Protein AF-A0A8S3HQF9-F1 (afdb_monomer_lite)

Sequence (237 aa):
RMDVDEMIQAALPQDDQTNNNNNRTIATKQKLDSTPDGTEPETKKLKSDPILATNTSNGNDNHDNETKLVQHTTERLNITQESSYDAEAKAAKQRELIPYETRIKQFREMLAEKQVSAFTTWEQEKSKIDHDLRFSLLSAKERKQEFDRYTHERADEERREKEAKIKLKKLEYRDLLIESNVSIKTTFTEFSARHSKDERFRVIEKIRDREAWFHDYMQELKTKEKQGSNRHSDKEK

InterPro domains:
  IPR002713 FF domain [PF01846] (105-150)
  IPR002713 FF domain [PF01846] (172-217)
  IPR002713 FF domain [PS51676] (100-153)
  IPR002713 FF domain [PS51676] (160-220)
  IPR002713 FF domain [SM00441] (100-153)
  IPR002713 FF domain [SM00441] (166-220)
  IPR036517 FF domain superfamily [G3DSA:1.10.10.440] (95-163)
  IPR036517 FF domain superfamily [G3DSA:1.10.10.440] (164-222)
  IPR036517 FF domain superfamily [SSF81698] (95-159)
  IPR036517 FF domain superfamily [SSF81698] (161-226)
  IPR045148 Transcription elongation regulator 1-like [PTHR15377] (2-234)

Structure (mmCIF, N/CA/C/O backbone):
data_AF-A0A8S3HQF9-F1
#
_entry.id   AF-A0A8S3HQF9-F1
#
loop_
_atom_site.group_PDB
_atom_site.id
_atom_site.type_symbol
_atom_site.label_atom_id
_atom_site.label_alt_id
_atom_site.label_comp_id
_atom_site.label_asym_id
_atom_site.label_entity_id
_atom_site.label_seq_id
_atom_site.pdbx_PDB_ins_code
_atom_site.Cartn_x
_atom_site.Cartn_y
_atom_site.Cartn_z
_atom_site.occupancy
_atom_site.B_iso_or_equiv
_atom_site.auth_seq_id
_atom_site.auth_comp_id
_atom_site.auth_asym_id
_atom_site.auth_atom_id
_atom_site.pdbx_PDB_model_num
ATOM 1 N N . ARG A 1 1 ? 34.070 52.799 4.292 1.00 52.53 1 ARG A N 1
ATOM 2 C CA . ARG A 1 1 ? 34.188 51.334 4.452 1.00 52.53 1 ARG A CA 1
ATOM 3 C C . ARG A 1 1 ? 35.128 51.116 5.621 1.00 52.53 1 ARG A C 1
ATOM 5 O O . ARG A 1 1 ? 36.317 51.286 5.417 1.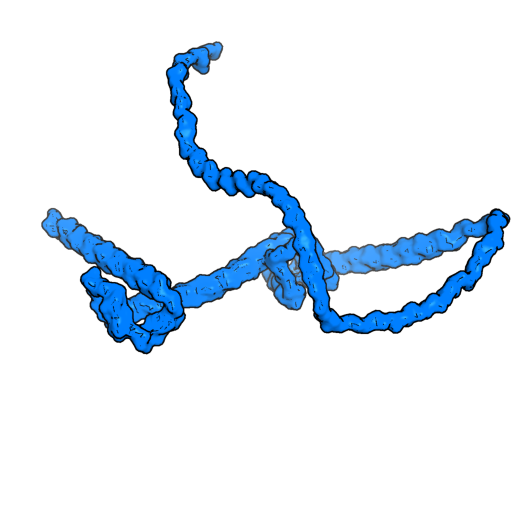00 52.53 1 ARG A O 1
ATOM 12 N N . MET A 1 2 ? 34.574 50.894 6.809 1.00 39.94 2 MET A N 1
ATOM 13 C CA . MET A 1 2 ? 35.204 50.302 7.993 1.00 39.94 2 MET A CA 1
ATOM 14 C C . MET A 1 2 ? 34.127 50.166 9.079 1.00 39.94 2 MET A C 1
ATOM 16 O O . MET A 1 2 ? 33.185 50.957 9.078 1.00 39.94 2 MET A O 1
ATOM 20 N N . ASP A 1 3 ? 34.318 49.145 9.913 1.00 43.72 3 ASP A N 1
ATOM 21 C CA . ASP A 1 3 ? 33.565 48.698 11.096 1.00 43.72 3 ASP A CA 1
ATOM 22 C C . ASP A 1 3 ? 32.393 47.744 10.849 1.00 43.72 3 ASP A C 1
ATOM 24 O O . ASP A 1 3 ? 31.380 48.140 10.282 1.00 43.72 3 ASP A O 1
ATOM 28 N N . VAL A 1 4 ? 32.569 46.474 11.254 1.00 41.50 4 VAL A N 1
ATOM 29 C CA . VAL A 1 4 ? 31.942 45.868 12.452 1.00 41.50 4 VAL A CA 1
ATOM 30 C C . VAL A 1 4 ? 32.755 44.611 12.820 1.00 41.50 4 VAL A C 1
ATOM 32 O O . VAL A 1 4 ? 32.480 43.533 12.310 1.00 41.50 4 VAL A O 1
ATOM 35 N N . ASP A 1 5 ? 33.779 44.741 13.662 1.00 46.34 5 ASP A N 1
ATOM 36 C CA . ASP A 1 5 ? 34.419 43.586 14.313 1.00 46.34 5 ASP A CA 1
ATOM 37 C C . ASP A 1 5 ? 34.960 44.034 15.678 1.00 46.34 5 ASP A C 1
ATOM 39 O O . ASP A 1 5 ? 36.136 44.349 15.847 1.00 46.34 5 ASP A O 1
ATOM 43 N N . GLU A 1 6 ? 34.060 44.123 16.660 1.00 46.75 6 GLU A N 1
ATOM 44 C CA . GLU A 1 6 ? 34.420 44.256 18.069 1.00 46.75 6 GLU A CA 1
ATOM 45 C C . GLU A 1 6 ? 33.423 43.487 18.950 1.00 46.75 6 GLU A C 1
ATOM 47 O O . GLU A 1 6 ? 32.230 43.779 19.002 1.00 46.75 6 GLU A O 1
ATOM 52 N N . MET A 1 7 ? 33.976 42.452 19.586 1.00 44.97 7 MET A N 1
ATOM 53 C CA . MET A 1 7 ? 33.724 41.972 20.947 1.00 44.97 7 MET A CA 1
ATOM 54 C C . MET A 1 7 ? 32.305 42.099 21.515 1.00 44.97 7 MET A C 1
ATOM 56 O O . MET A 1 7 ? 31.903 43.171 21.939 1.00 44.97 7 MET A O 1
ATOM 60 N N . ILE A 1 8 ? 31.668 40.948 21.762 1.00 46.41 8 ILE A N 1
ATOM 61 C CA . ILE A 1 8 ? 31.104 40.606 23.080 1.00 46.41 8 ILE A CA 1
ATOM 62 C C . ILE A 1 8 ? 31.166 39.079 23.265 1.00 46.41 8 ILE A C 1
ATOM 64 O O . ILE A 1 8 ? 30.692 38.293 22.447 1.00 46.41 8 ILE A O 1
ATOM 68 N N . GLN A 1 9 ? 31.801 38.688 24.368 1.00 40.44 9 GLN A N 1
ATOM 69 C CA . GLN A 1 9 ? 31.854 37.355 24.964 1.00 40.44 9 GLN A CA 1
ATOM 70 C C . GLN A 1 9 ? 30.501 36.986 25.597 1.00 40.44 9 GLN A C 1
ATOM 72 O O . GLN A 1 9 ? 29.935 37.829 26.283 1.00 40.44 9 GLN A O 1
ATOM 77 N N . ALA A 1 10 ? 30.056 35.725 25.483 1.00 40.88 10 ALA A N 1
ATOM 78 C CA . ALA A 1 10 ? 29.471 34.952 26.597 1.00 40.88 10 ALA A CA 1
ATOM 79 C C . ALA A 1 10 ? 29.036 33.525 26.187 1.00 40.88 10 ALA A C 1
ATOM 81 O O . ALA A 1 10 ? 28.139 33.340 25.374 1.00 40.88 10 ALA A O 1
ATOM 82 N N . ALA A 1 11 ? 29.660 32.549 26.856 1.00 44.66 11 ALA A N 1
ATOM 83 C CA . ALA A 1 11 ? 29.084 31.316 27.407 1.00 44.66 11 ALA A CA 1
ATOM 84 C C . ALA A 1 11 ? 28.324 30.323 26.495 1.00 44.66 11 ALA A C 1
ATOM 86 O O . ALA A 1 11 ? 27.113 30.394 26.303 1.00 44.66 11 ALA A O 1
ATOM 87 N N . LEU A 1 12 ? 29.054 29.277 26.092 1.00 44.75 12 LEU A N 1
ATOM 88 C CA . LEU A 1 12 ? 28.533 27.936 25.801 1.00 44.75 12 LEU A CA 1
ATOM 89 C C . LEU A 1 12 ? 28.034 27.249 27.087 1.00 44.75 12 LEU A C 1
ATOM 91 O O . LEU A 1 12 ? 28.723 27.328 28.106 1.00 44.75 12 LEU A O 1
ATOM 95 N N . PRO A 1 13 ? 26.957 26.452 27.013 1.00 52.47 13 PRO A N 1
ATOM 96 C CA . PRO A 1 13 ? 26.799 25.271 27.853 1.00 52.47 13 PRO A CA 1
ATOM 97 C C . PRO A 1 13 ? 26.975 23.990 27.021 1.00 52.47 13 PRO A C 1
ATOM 99 O O . PRO A 1 13 ? 26.341 23.809 25.981 1.00 52.47 13 PRO A O 1
ATOM 102 N N . GLN A 1 14 ? 27.853 23.115 27.510 1.00 38.00 14 GLN A N 1
ATOM 103 C CA . GLN A 1 14 ? 28.017 21.721 27.097 1.00 38.00 14 GLN A CA 1
ATOM 104 C C . GLN A 1 14 ? 27.270 20.789 28.068 1.00 38.00 14 GLN A C 1
ATOM 106 O O . GLN A 1 14 ? 27.087 21.133 29.233 1.00 38.00 14 GLN A O 1
ATOM 111 N N . ASP A 1 15 ? 26.949 19.610 27.531 1.00 38.56 15 ASP A N 1
ATOM 112 C CA . ASP A 1 15 ? 26.708 18.308 28.171 1.00 38.56 15 ASP A CA 1
ATOM 113 C C . ASP A 1 15 ? 25.396 18.033 28.928 1.00 38.56 15 ASP A C 1
ATOM 115 O O . ASP A 1 15 ? 25.107 18.588 29.979 1.00 38.56 15 ASP A O 1
ATOM 119 N N . ASP A 1 16 ? 24.627 17.075 28.387 1.00 36.56 16 ASP A N 1
ATOM 120 C CA . ASP A 1 16 ? 24.473 15.759 29.030 1.00 36.56 16 ASP A CA 1
ATOM 121 C C . ASP A 1 16 ? 23.847 14.735 28.055 1.00 36.56 16 ASP A C 1
ATOM 123 O O . ASP A 1 16 ? 22.635 14.689 27.831 1.00 36.56 16 ASP A O 1
ATOM 127 N N . GLN A 1 17 ? 24.687 13.875 27.465 1.00 37.28 17 GLN A N 1
ATOM 128 C CA . GLN A 1 17 ? 24.268 12.600 26.872 1.00 37.28 17 GLN A CA 1
ATOM 129 C C . GLN A 1 17 ? 24.800 11.458 27.739 1.00 37.28 17 GLN A C 1
ATOM 131 O O . GLN A 1 17 ? 25.993 11.160 27.752 1.00 37.28 17 GLN A O 1
ATOM 136 N N . THR A 1 18 ? 23.895 10.773 28.433 1.00 36.62 18 THR A N 1
ATOM 137 C CA . THR A 1 18 ? 24.183 9.513 29.120 1.00 36.62 18 THR A CA 1
ATOM 138 C C . THR A 1 18 ? 24.198 8.368 28.104 1.00 36.62 18 THR A C 1
ATOM 140 O O . THR A 1 18 ? 23.167 7.832 27.704 1.00 36.62 18 THR A O 1
ATOM 143 N N . ASN A 1 19 ? 25.401 7.993 27.667 1.00 33.94 19 ASN A N 1
ATOM 144 C CA . ASN A 1 19 ? 25.671 6.783 26.894 1.00 33.94 19 ASN A CA 1
ATOM 145 C C . ASN A 1 19 ? 26.060 5.651 27.860 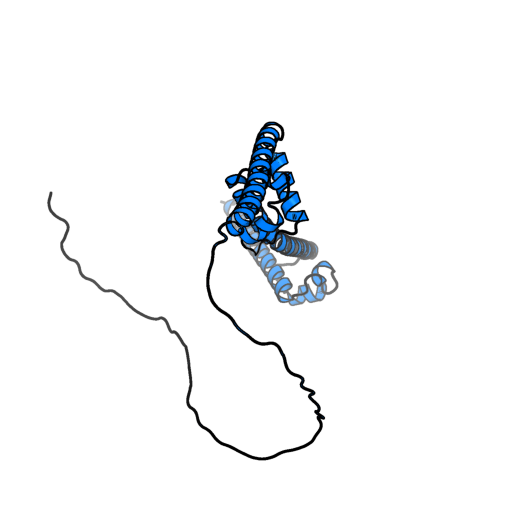1.00 33.94 19 ASN A C 1
ATOM 147 O O . ASN A 1 19 ? 27.101 5.715 28.512 1.00 33.94 19 ASN A O 1
ATOM 151 N N . ASN A 1 20 ? 25.212 4.628 27.973 1.00 32.03 20 ASN A N 1
ATOM 152 C CA . ASN A 1 20 ? 25.433 3.462 28.824 1.00 32.03 20 ASN A CA 1
ATOM 153 C C . ASN A 1 20 ? 25.822 2.259 27.952 1.00 32.03 20 ASN A C 1
ATOM 155 O O . ASN A 1 20 ? 24.956 1.580 27.407 1.00 32.03 20 ASN A O 1
ATOM 159 N N . ASN A 1 21 ? 27.127 2.002 27.838 1.00 33.91 21 ASN A N 1
ATOM 160 C CA . ASN A 1 21 ? 27.689 0.792 27.240 1.00 33.91 21 ASN A CA 1
ATOM 161 C C . ASN A 1 21 ? 28.593 0.104 28.268 1.00 33.91 21 ASN A C 1
ATOM 163 O O . ASN A 1 21 ? 29.713 0.544 28.521 1.00 33.91 21 ASN A O 1
ATOM 167 N N . ASN A 1 22 ? 28.114 -1.006 28.830 1.00 37.94 22 ASN A N 1
ATOM 168 C CA . ASN A 1 22 ? 28.909 -1.889 29.676 1.00 37.94 22 ASN A CA 1
ATOM 169 C C . ASN A 1 22 ? 29.469 -3.045 28.846 1.00 37.94 22 ASN A C 1
ATOM 171 O O . ASN A 1 22 ? 28.736 -3.946 28.443 1.00 37.94 22 ASN A O 1
ATOM 175 N N . ASN A 1 23 ? 30.789 -3.040 28.667 1.00 33.31 23 ASN A N 1
ATOM 176 C CA . ASN A 1 23 ? 31.578 -4.210 28.298 1.00 33.31 23 ASN A CA 1
ATOM 177 C C . ASN A 1 23 ? 32.259 -4.749 29.562 1.00 33.31 23 ASN A C 1
ATOM 179 O O . ASN A 1 23 ? 32.902 -3.994 30.292 1.00 33.31 23 ASN A O 1
ATOM 183 N N . ARG A 1 24 ? 32.165 -6.060 29.804 1.00 35.09 24 ARG A N 1
ATOM 184 C CA . ARG A 1 24 ? 32.928 -6.754 30.849 1.00 35.09 24 ARG A CA 1
ATOM 185 C C . ARG A 1 24 ? 33.661 -7.939 30.226 1.00 35.09 24 ARG A C 1
ATOM 187 O O . ARG A 1 24 ? 33.031 -8.852 29.704 1.00 35.09 24 ARG A O 1
ATOM 194 N N . THR A 1 25 ? 34.985 -7.918 30.337 1.00 35.28 25 THR A N 1
ATOM 195 C CA . THR A 1 25 ? 35.907 -9.016 30.001 1.00 35.28 25 THR A CA 1
ATOM 196 C C . THR A 1 25 ? 36.724 -9.380 31.247 1.00 35.28 25 THR A C 1
ATOM 198 O O . THR A 1 25 ? 36.835 -8.549 32.147 1.00 35.28 25 THR A O 1
ATOM 201 N N . ILE A 1 26 ? 37.307 -10.593 31.231 1.00 35.53 26 ILE A N 1
ATOM 202 C CA . ILE A 1 26 ? 38.429 -11.201 32.006 1.00 35.53 26 ILE A CA 1
ATOM 203 C C . ILE A 1 26 ? 37.916 -12.533 32.613 1.00 35.53 26 ILE A C 1
ATOM 205 O O . ILE A 1 26 ? 37.115 -12.507 33.537 1.00 35.53 26 ILE A O 1
ATOM 209 N N . ALA A 1 27 ? 38.083 -13.707 31.984 1.00 35.12 27 ALA A N 1
ATOM 210 C CA . ALA A 1 27 ? 39.267 -14.557 31.718 1.00 35.12 27 ALA A CA 1
ATOM 211 C C . ALA A 1 27 ? 39.533 -15.640 32.796 1.00 35.12 27 ALA A C 1
ATOM 213 O O . ALA A 1 27 ? 39.707 -15.307 33.963 1.00 35.12 27 ALA A O 1
ATOM 214 N N . THR A 1 28 ? 39.703 -16.903 32.349 1.00 30.95 28 THR A N 1
ATOM 215 C CA . THR A 1 28 ? 40.813 -17.857 32.671 1.00 30.95 28 THR A CA 1
ATOM 216 C C . THR A 1 28 ? 40.395 -19.329 32.929 1.00 30.95 28 THR A C 1
ATOM 218 O O . THR A 1 28 ? 39.886 -19.660 33.986 1.00 30.95 28 THR A O 1
ATOM 221 N N . LYS A 1 29 ? 40.699 -20.179 31.925 1.00 36.47 29 LYS A N 1
ATOM 222 C CA . LYS A 1 29 ? 41.353 -21.522 31.874 1.00 36.47 29 LYS A CA 1
ATOM 223 C C . LYS A 1 29 ? 41.010 -22.725 32.806 1.00 36.47 29 LYS A C 1
ATOM 225 O O . LYS A 1 29 ? 40.944 -22.594 34.016 1.00 36.47 29 LYS A O 1
ATOM 230 N N . GLN A 1 30 ? 41.157 -23.905 32.153 1.00 33.88 30 GLN A N 1
ATOM 231 C CA . GLN A 1 30 ? 41.523 -25.286 32.597 1.00 33.88 30 GLN A CA 1
ATOM 232 C C . GLN A 1 30 ? 40.396 -26.222 33.094 1.00 33.88 30 GLN A C 1
ATOM 234 O O . GLN A 1 30 ? 39.494 -25.752 33.763 1.00 33.88 30 GLN A O 1
ATOM 239 N N . LYS A 1 31 ? 40.400 -27.564 32.924 1.00 33.88 31 LYS A N 1
ATOM 240 C CA . LYS A 1 31 ? 40.977 -28.592 32.002 1.00 33.88 31 LYS A CA 1
ATOM 241 C C . LYS A 1 31 ? 40.505 -29.983 32.545 1.00 33.88 31 LYS A C 1
ATOM 243 O O . LYS A 1 31 ? 40.562 -30.133 33.757 1.00 33.88 31 LYS A O 1
ATOM 248 N N . LEU A 1 32 ? 40.212 -30.971 31.668 1.00 30.42 32 LEU A N 1
ATOM 249 C CA . LEU A 1 32 ? 40.087 -32.458 31.875 1.00 30.42 32 LEU A CA 1
ATOM 250 C C . LEU A 1 32 ? 38.876 -32.968 32.709 1.00 30.42 32 LEU A C 1
ATOM 252 O O . LEU A 1 32 ? 38.495 -32.304 33.658 1.00 30.42 32 LEU A O 1
ATOM 256 N N . ASP A 1 33 ? 38.194 -34.096 32.428 1.00 29.23 33 ASP A N 1
ATOM 257 C CA . ASP A 1 33 ? 38.643 -35.427 31.955 1.00 29.23 33 ASP A CA 1
ATOM 258 C C . ASP A 1 33 ? 37.490 -36.318 31.365 1.00 29.23 33 ASP A C 1
ATOM 260 O O . ASP A 1 33 ? 36.351 -36.187 31.802 1.00 29.23 33 ASP A O 1
ATOM 264 N N . SER A 1 34 ? 37.840 -37.193 30.394 1.00 31.17 34 SER A N 1
ATOM 265 C CA . SER A 1 34 ? 37.343 -38.549 29.971 1.00 31.17 34 SER A CA 1
ATOM 266 C C . SER A 1 34 ? 35.830 -38.925 29.908 1.00 31.17 34 SER A C 1
ATOM 268 O O . SER A 1 34 ? 35.158 -38.886 30.929 1.00 31.17 34 SER A O 1
ATOM 270 N N . THR A 1 35 ? 35.185 -39.176 28.736 1.00 33.44 35 THR A N 1
ATOM 271 C CA . THR A 1 35 ? 35.119 -40.372 27.804 1.00 33.44 35 THR A CA 1
ATOM 272 C C . THR A 1 35 ? 34.312 -41.595 28.318 1.00 33.44 35 THR A C 1
ATOM 274 O O . THR A 1 35 ? 34.189 -41.740 29.530 1.00 33.44 35 THR A O 1
ATOM 277 N N . PRO A 1 36 ? 33.876 -42.577 27.478 1.00 47.00 36 PRO A N 1
ATOM 278 C CA . PRO A 1 36 ? 33.367 -42.574 26.078 1.00 47.00 36 PRO A CA 1
ATOM 279 C C . PRO A 1 36 ? 32.129 -43.505 25.842 1.00 47.00 36 PRO A C 1
ATOM 281 O O . PRO A 1 36 ? 31.862 -44.371 26.662 1.00 47.00 36 PRO A O 1
ATOM 284 N N . ASP A 1 37 ? 31.445 -43.397 24.687 1.00 28.88 37 ASP A N 1
ATOM 285 C CA . ASP A 1 37 ? 30.900 -44.531 23.877 1.00 28.88 37 ASP A CA 1
ATOM 286 C C . ASP A 1 37 ? 30.377 -43.963 22.528 1.00 28.88 37 ASP A C 1
ATOM 288 O O . ASP A 1 37 ? 29.586 -43.023 22.535 1.00 28.88 37 ASP A O 1
ATOM 292 N N . GLY A 1 38 ? 30.963 -44.245 21.353 1.00 30.27 38 GLY A N 1
ATOM 293 C CA . GLY A 1 38 ? 30.714 -45.431 20.512 1.00 30.27 38 GLY A CA 1
ATOM 294 C C . GLY A 1 38 ? 29.554 -45.143 19.534 1.00 30.27 38 GLY A C 1
ATOM 295 O O . GLY A 1 38 ? 28.398 -45.161 19.925 1.00 30.27 38 GLY A O 1
ATOM 296 N N . THR A 1 39 ? 29.729 -44.837 18.242 1.00 34.06 39 THR A N 1
ATOM 297 C CA . THR A 1 39 ? 30.160 -45.773 17.189 1.00 34.06 39 THR A CA 1
ATOM 298 C C . THR A 1 39 ? 30.310 -45.017 15.853 1.00 34.06 39 THR A C 1
ATOM 300 O O . THR A 1 39 ? 29.355 -44.410 15.373 1.00 34.06 39 THR A O 1
ATOM 303 N N . GLU A 1 40 ? 31.481 -45.120 15.228 1.00 33.16 40 GLU A N 1
ATOM 304 C CA . GLU A 1 40 ? 31.719 -44.970 13.782 1.00 33.16 40 GLU A CA 1
ATOM 305 C C . GLU A 1 40 ? 32.234 -46.326 13.266 1.00 33.16 40 GLU A C 1
ATOM 307 O O . GLU A 1 40 ? 32.783 -47.110 14.048 1.00 33.16 40 GLU A O 1
ATOM 312 N N . PRO A 1 41 ? 32.149 -46.586 11.953 1.00 38.31 41 PRO A N 1
ATOM 313 C CA . PRO A 1 41 ? 33.282 -47.243 11.315 1.00 38.31 41 PRO A CA 1
ATOM 314 C C . PRO A 1 41 ? 33.731 -46.531 10.031 1.00 38.31 41 PRO A C 1
ATOM 316 O O . PRO A 1 41 ? 32.975 -46.375 9.072 1.00 38.31 41 PRO A O 1
ATOM 319 N N . GLU A 1 42 ? 35.020 -46.193 9.991 1.00 29.56 42 GLU A N 1
ATOM 320 C CA . GLU A 1 42 ? 35.802 -46.032 8.766 1.00 29.56 42 GLU A CA 1
ATOM 321 C C . GLU A 1 42 ? 36.064 -47.402 8.096 1.00 29.56 42 GLU A C 1
ATOM 323 O O . GLU A 1 42 ? 36.220 -48.432 8.755 1.00 29.56 42 GLU A O 1
ATOM 328 N N . THR A 1 43 ? 36.275 -47.427 6.777 1.00 29.30 43 THR A N 1
ATOM 329 C CA . THR A 1 43 ? 37.635 -47.495 6.192 1.00 29.30 43 THR A CA 1
ATOM 330 C C . THR A 1 43 ? 37.627 -47.920 4.711 1.00 29.30 43 THR A C 1
ATOM 332 O O . THR A 1 43 ? 36.882 -48.798 4.287 1.00 29.30 43 THR A O 1
ATOM 335 N N . LYS A 1 44 ? 38.614 -47.362 3.989 1.00 33.94 44 LYS A N 1
ATOM 336 C CA . LYS A 1 44 ? 39.500 -47.972 2.963 1.00 33.94 44 LYS A CA 1
ATOM 337 C C . LYS A 1 44 ? 39.544 -47.279 1.595 1.00 33.94 44 LYS A C 1
ATOM 339 O O . LYS A 1 44 ? 38.814 -47.575 0.659 1.00 33.94 44 LYS A O 1
ATOM 344 N N . LYS A 1 45 ? 40.564 -46.417 1.524 1.00 31.02 45 LYS A N 1
ATOM 345 C CA . LYS A 1 45 ? 41.390 -46.016 0.376 1.00 31.02 45 LYS A CA 1
ATOM 346 C C . LYS A 1 45 ? 41.687 -47.157 -0.605 1.00 31.02 45 LYS A C 1
ATOM 348 O O . LYS A 1 45 ? 42.070 -48.234 -0.159 1.00 31.02 45 LYS A O 1
ATOM 353 N N . LEU A 1 46 ? 41.772 -46.818 -1.893 1.00 32.84 46 LEU A N 1
ATOM 354 C CA . LEU A 1 46 ? 42.749 -47.379 -2.833 1.00 32.84 46 LEU A CA 1
ATOM 355 C C . LEU A 1 46 ? 43.271 -46.265 -3.758 1.00 32.84 46 LEU A C 1
ATOM 357 O O . LEU A 1 46 ? 42.508 -45.470 -4.298 1.00 32.84 46 LEU A O 1
ATOM 361 N N . LYS A 1 47 ? 44.601 -46.207 -3.853 1.00 34.34 47 LYS A N 1
ATOM 362 C CA . LYS A 1 47 ? 45.423 -45.359 -4.724 1.00 34.34 47 LYS A CA 1
ATOM 363 C C . LYS A 1 47 ? 45.546 -46.012 -6.106 1.00 34.34 47 LYS A C 1
ATOM 365 O O . LYS A 1 47 ? 45.586 -47.237 -6.167 1.00 34.34 47 LYS A O 1
ATOM 370 N N . SER A 1 48 ? 45.753 -45.231 -7.163 1.00 29.62 48 SER A N 1
ATOM 371 C CA . SER A 1 48 ? 46.768 -45.545 -8.186 1.00 29.62 48 SER A CA 1
ATOM 372 C C . SER A 1 48 ? 47.076 -44.319 -9.052 1.00 29.62 48 SER A C 1
ATOM 374 O O . SER A 1 48 ? 46.218 -43.475 -9.291 1.00 29.62 48 SER A O 1
ATOM 376 N N . ASP A 1 49 ? 48.355 -44.224 -9.395 1.00 35.47 49 ASP A N 1
ATOM 377 C CA . ASP A 1 49 ? 49.134 -43.051 -9.785 1.00 35.47 49 ASP A CA 1
ATOM 378 C C . ASP A 1 49 ? 49.070 -42.667 -11.285 1.00 35.47 49 ASP A C 1
ATOM 380 O O . ASP A 1 49 ? 48.582 -43.444 -12.109 1.00 35.47 49 ASP A O 1
ATOM 384 N N . PRO A 1 50 ? 49.604 -41.478 -11.646 1.00 51.03 50 PRO A N 1
ATOM 385 C CA . PRO A 1 50 ? 49.704 -40.939 -13.005 1.00 51.03 50 PRO A CA 1
ATOM 386 C C . PRO A 1 50 ? 51.038 -41.293 -13.695 1.00 51.03 50 PRO A C 1
ATOM 388 O O . PRO A 1 50 ? 52.081 -41.312 -13.050 1.00 51.03 50 PRO A O 1
ATOM 391 N N . ILE A 1 51 ? 51.032 -41.506 -15.019 1.00 35.28 51 ILE A N 1
ATOM 392 C CA . ILE A 1 51 ? 52.228 -41.636 -15.888 1.00 35.28 51 ILE A CA 1
ATOM 393 C C . ILE A 1 51 ? 51.803 -41.134 -17.288 1.00 35.28 51 ILE A C 1
ATOM 395 O O . ILE A 1 51 ? 50.779 -41.588 -17.788 1.00 35.28 51 ILE A O 1
ATOM 399 N N . LEU A 1 52 ? 52.410 -40.126 -17.932 1.00 32.72 52 LEU A N 1
ATOM 400 C CA . LEU A 1 52 ? 53.771 -40.066 -18.501 1.00 32.72 52 LEU A CA 1
ATOM 401 C C . LEU A 1 52 ? 54.109 -38.574 -18.786 1.00 32.72 52 LEU A C 1
ATOM 403 O O . LEU A 1 52 ? 53.340 -37.893 -19.454 1.00 32.72 52 LEU A O 1
ATOM 407 N N . ALA A 1 53 ? 55.058 -37.937 -18.093 1.00 29.92 53 ALA A N 1
ATOM 408 C CA . ALA A 1 53 ? 56.499 -37.830 -18.391 1.00 29.92 53 ALA A CA 1
ATOM 409 C C . ALA A 1 53 ? 56.883 -37.120 -19.720 1.00 29.92 53 ALA A C 1
ATOM 411 O O . ALA A 1 53 ? 56.965 -37.732 -20.776 1.00 29.92 53 ALA A O 1
ATOM 412 N N . THR A 1 54 ? 57.125 -35.806 -19.599 1.00 29.17 54 THR A N 1
ATOM 413 C CA . THR A 1 54 ? 58.349 -35.029 -19.931 1.00 29.17 54 THR A CA 1
ATOM 414 C C . THR A 1 54 ? 59.173 -35.234 -21.220 1.00 29.17 54 THR A C 1
ATOM 416 O O . THR A 1 54 ? 59.697 -36.311 -21.480 1.00 29.17 54 THR A O 1
ATOM 419 N N . ASN A 1 55 ? 59.508 -34.059 -21.788 1.00 30.41 55 ASN A N 1
ATOM 420 C CA . ASN A 1 55 ? 60.757 -33.610 -22.440 1.00 30.41 55 ASN A CA 1
ATOM 421 C C . ASN A 1 55 ? 60.933 -33.787 -23.959 1.00 30.41 55 ASN A C 1
ATOM 423 O O . ASN A 1 55 ? 61.176 -34.883 -24.449 1.00 30.41 55 ASN A O 1
ATOM 427 N N . THR A 1 56 ? 61.050 -32.660 -24.678 1.00 29.75 56 THR A N 1
ATOM 428 C CA . THR A 1 56 ? 62.354 -32.083 -25.088 1.00 29.75 56 THR A CA 1
ATOM 429 C C . THR A 1 56 ? 62.155 -30.709 -25.746 1.00 29.75 56 THR A C 1
ATOM 431 O O . THR A 1 56 ? 61.216 -30.498 -26.507 1.00 29.75 56 THR A O 1
ATOM 434 N N . SER A 1 57 ? 63.038 -29.772 -25.397 1.00 34.91 57 SER A N 1
ATOM 435 C CA . SER A 1 57 ? 63.121 -28.405 -25.907 1.00 34.91 57 SER A CA 1
ATOM 436 C C . SER A 1 57 ? 63.616 -28.298 -27.356 1.00 34.91 57 SER A C 1
ATOM 438 O O . SER A 1 57 ? 64.342 -29.160 -27.843 1.00 34.91 57 SER A O 1
ATOM 440 N N . ASN A 1 58 ? 63.349 -27.109 -27.906 1.00 32.22 58 ASN A N 1
ATOM 441 C CA . ASN A 1 58 ? 64.043 -26.370 -28.970 1.00 32.22 58 ASN A CA 1
ATOM 442 C C . ASN A 1 58 ? 63.496 -26.465 -30.404 1.00 32.22 58 ASN A C 1
ATOM 444 O O . ASN A 1 58 ? 63.780 -27.396 -31.144 1.00 32.22 58 ASN A O 1
ATOM 448 N N . GLY A 1 59 ? 62.839 -25.362 -30.790 1.00 39.12 59 GLY A N 1
ATOM 449 C CA . GLY A 1 59 ? 63.273 -24.516 -31.907 1.00 39.12 59 GLY A CA 1
ATOM 450 C C . GLY A 1 59 ? 62.953 -25.004 -33.315 1.00 39.12 59 GLY A C 1
ATOM 451 O O . GLY A 1 59 ? 63.769 -25.681 -33.927 1.00 39.12 59 GLY A O 1
ATOM 452 N N . ASN A 1 60 ? 61.806 -24.584 -33.854 1.00 39.81 60 ASN A N 1
ATOM 453 C CA . ASN A 1 60 ? 61.753 -23.573 -34.920 1.00 39.81 60 ASN A CA 1
ATOM 454 C C . ASN A 1 60 ? 60.309 -23.341 -35.396 1.00 39.81 60 ASN A C 1
ATOM 456 O O . ASN A 1 60 ? 59.530 -24.280 -35.526 1.00 39.81 60 ASN A O 1
ATOM 460 N N . ASP A 1 61 ? 60.016 -22.060 -35.634 1.00 49.00 61 ASP A N 1
ATOM 461 C CA . ASP A 1 61 ? 59.095 -21.494 -36.626 1.00 49.00 61 ASP A CA 1
ATOM 462 C C . ASP A 1 61 ? 57.714 -22.140 -36.810 1.00 49.00 61 ASP A C 1
ATOM 464 O O . ASP A 1 61 ? 57.582 -23.161 -37.474 1.00 49.00 61 ASP A O 1
ATOM 468 N N . ASN A 1 62 ? 56.661 -21.470 -36.319 1.00 43.75 62 ASN A N 1
ATOM 469 C CA . ASN A 1 62 ? 55.336 -21.460 -36.960 1.00 43.75 62 ASN A CA 1
ATOM 470 C C . ASN A 1 62 ? 54.466 -20.325 -36.391 1.00 43.75 62 ASN A C 1
ATOM 472 O O . ASN A 1 62 ? 53.864 -20.450 -35.326 1.00 43.75 62 ASN A O 1
ATOM 476 N N . HIS A 1 63 ? 54.390 -19.213 -37.123 1.00 48.84 63 HIS A N 1
ATOM 477 C CA . HIS A 1 63 ? 53.693 -17.977 -36.748 1.00 48.84 63 HIS A CA 1
ATOM 478 C C . HIS A 1 63 ? 52.204 -17.954 -37.179 1.00 48.84 63 HIS A C 1
ATOM 480 O O . HIS A 1 63 ? 51.631 -16.884 -37.361 1.00 48.84 63 HIS A O 1
ATOM 486 N N . ASP A 1 64 ? 51.552 -19.116 -37.330 1.00 50.88 64 ASP A N 1
ATOM 487 C CA . ASP A 1 64 ? 50.277 -19.217 -38.071 1.00 50.88 64 ASP A CA 1
ATOM 488 C C . ASP A 1 64 ? 49.047 -19.670 -37.255 1.00 50.88 64 ASP A C 1
ATOM 490 O O . ASP A 1 64 ? 47.945 -19.760 -37.809 1.00 50.88 64 ASP A O 1
ATOM 494 N N . ASN A 1 65 ? 49.175 -19.953 -35.948 1.00 48.09 65 ASN A N 1
ATOM 495 C CA . ASN A 1 65 ? 48.037 -20.426 -35.132 1.00 48.09 65 ASN A CA 1
ATOM 496 C C . ASN A 1 65 ? 47.331 -19.335 -34.299 1.00 48.09 65 ASN A C 1
ATOM 498 O O . ASN A 1 65 ? 46.143 -19.477 -34.008 1.00 48.09 65 ASN A O 1
ATOM 502 N N . GLU A 1 66 ? 48.011 -18.233 -33.974 1.00 47.81 66 GLU A N 1
ATOM 503 C CA . GLU A 1 66 ? 47.450 -17.150 -33.153 1.00 47.81 66 GLU A CA 1
ATOM 504 C C . GLU A 1 66 ? 46.500 -16.278 -33.988 1.00 47.81 66 GLU A C 1
ATOM 506 O O . GLU A 1 66 ? 45.401 -15.919 -33.564 1.00 47.81 66 GLU A O 1
ATOM 511 N N . THR A 1 67 ? 46.860 -16.061 -35.254 1.00 50.59 67 THR A N 1
ATOM 512 C CA . THR A 1 67 ? 46.105 -15.260 -36.222 1.00 50.59 67 THR A CA 1
ATOM 513 C C . THR A 1 67 ? 44.711 -15.834 -36.499 1.00 50.59 67 THR A C 1
ATOM 515 O O . THR A 1 67 ? 43.762 -15.072 -36.658 1.00 50.59 67 THR A O 1
ATOM 518 N N . LYS A 1 68 ? 44.541 -17.167 -36.501 1.00 52.78 68 LYS A N 1
ATOM 519 C CA . LYS A 1 68 ? 43.240 -17.823 -36.756 1.00 52.78 68 LYS A CA 1
ATOM 520 C C . LYS A 1 68 ? 42.278 -17.750 -35.565 1.00 52.78 68 LYS A C 1
ATOM 522 O O . LYS A 1 68 ? 41.072 -17.621 -35.769 1.00 52.78 68 LYS A O 1
ATOM 527 N N . LEU A 1 69 ? 42.788 -17.793 -34.330 1.00 50.31 69 LEU A N 1
ATOM 528 C CA . LEU A 1 69 ? 41.971 -17.642 -33.119 1.00 50.31 69 LEU A CA 1
ATOM 529 C C . LEU A 1 69 ? 41.529 -16.184 -32.916 1.00 50.31 69 LEU A C 1
ATOM 531 O O . LEU A 1 69 ? 40.379 -15.926 -32.549 1.00 50.31 69 LEU A O 1
ATOM 535 N N . VAL A 1 70 ? 42.413 -15.231 -33.227 1.00 55.84 70 VAL A N 1
ATOM 536 C CA . VAL A 1 70 ? 42.093 -13.797 -33.240 1.00 55.84 70 VAL A CA 1
ATOM 537 C C . VAL A 1 70 ? 41.102 -13.471 -34.363 1.00 55.84 70 VAL A C 1
ATOM 539 O O . VAL A 1 70 ? 40.111 -12.802 -34.111 1.00 55.84 70 VAL A O 1
ATOM 542 N N . GLN A 1 71 ? 41.262 -14.023 -35.571 1.00 55.34 71 GLN A N 1
ATOM 543 C CA . GLN A 1 71 ? 40.311 -13.804 -36.672 1.00 55.34 71 GLN A CA 1
ATOM 544 C C . GLN A 1 71 ? 38.904 -14.329 -36.358 1.00 55.34 71 GLN A C 1
ATOM 546 O O . GLN A 1 71 ? 37.937 -13.601 -36.552 1.00 55.34 71 GLN A O 1
ATOM 551 N N . HIS A 1 72 ? 38.769 -15.542 -35.809 1.00 53.25 72 HIS A N 1
ATOM 552 C CA . HIS A 1 72 ? 37.456 -16.109 -35.472 1.00 53.25 72 HIS A CA 1
ATOM 553 C C . HIS A 1 72 ? 36.764 -15.373 -34.308 1.00 53.25 72 HIS A C 1
ATOM 555 O O . HIS A 1 72 ? 35.536 -15.262 -34.272 1.00 53.25 72 HIS A O 1
ATOM 561 N N . THR A 1 73 ? 37.530 -14.840 -33.348 1.00 60.88 73 THR A N 1
ATOM 562 C CA . THR A 1 73 ? 36.977 -13.983 -32.286 1.00 60.88 73 THR A CA 1
ATOM 563 C C . THR A 1 73 ? 36.600 -12.602 -32.820 1.00 60.88 73 THR A C 1
ATOM 565 O O . THR A 1 73 ? 35.497 -12.144 -32.536 1.00 60.88 73 THR A O 1
ATOM 568 N N . THR A 1 74 ? 37.427 -11.976 -33.659 1.00 62.72 74 THR A N 1
ATOM 569 C CA . THR A 1 74 ? 37.112 -10.701 -34.325 1.00 62.72 74 THR A CA 1
ATOM 570 C C . THR A 1 74 ? 35.903 -10.815 -35.258 1.00 62.72 74 THR A C 1
ATOM 572 O O . THR A 1 74 ? 35.050 -9.937 -35.247 1.00 62.72 74 THR A O 1
ATOM 575 N N . GLU A 1 75 ? 35.757 -11.905 -36.011 1.00 63.34 75 GLU A N 1
ATOM 576 C CA . GLU A 1 75 ? 34.620 -12.120 -36.916 1.00 63.34 75 GLU A CA 1
ATOM 577 C C . GLU A 1 75 ? 33.311 -12.360 -36.146 1.00 63.34 75 GLU A C 1
ATOM 579 O O . GLU A 1 75 ? 32.284 -11.764 -36.468 1.00 63.34 75 GLU A O 1
ATOM 584 N N . ARG A 1 76 ? 33.347 -13.132 -35.048 1.00 59.88 76 ARG A N 1
ATOM 585 C CA . ARG A 1 76 ? 32.208 -13.262 -34.118 1.00 59.88 76 ARG A CA 1
ATOM 586 C C . ARG A 1 76 ? 31.829 -11.923 -33.488 1.00 59.88 76 ARG A C 1
ATOM 588 O O . ARG A 1 76 ? 30.640 -11.626 -33.414 1.00 59.88 76 ARG A O 1
ATOM 595 N N . LEU A 1 77 ? 32.812 -11.124 -33.072 1.00 57.19 77 LEU A N 1
ATOM 596 C CA . LEU A 1 77 ? 32.587 -9.788 -32.516 1.00 57.19 77 LEU A CA 1
ATOM 597 C C . LEU A 1 77 ? 31.962 -8.850 -33.559 1.00 57.19 77 LEU A C 1
ATOM 599 O O . LEU A 1 77 ? 30.969 -8.192 -33.255 1.00 57.19 77 LEU A O 1
ATOM 603 N N . ASN A 1 78 ? 32.448 -8.874 -34.801 1.00 57.25 78 ASN A N 1
ATOM 604 C CA . ASN A 1 78 ? 31.912 -8.072 -35.900 1.00 57.25 78 ASN A CA 1
ATOM 605 C C . ASN A 1 78 ? 30.465 -8.459 -36.240 1.00 57.25 78 ASN A C 1
ATOM 607 O O . ASN A 1 78 ? 29.618 -7.576 -36.329 1.00 57.25 78 ASN A O 1
ATOM 611 N N . ILE A 1 79 ? 30.141 -9.756 -36.318 1.00 62.12 79 ILE A N 1
ATOM 612 C CA . ILE A 1 79 ? 28.766 -10.232 -36.559 1.00 62.12 79 ILE A CA 1
ATOM 613 C C . ILE A 1 79 ? 27.828 -9.822 -35.410 1.00 62.12 79 ILE A C 1
ATOM 615 O O . ILE A 1 79 ? 26.709 -9.366 -35.650 1.00 62.12 79 ILE A O 1
ATOM 619 N N . THR A 1 80 ? 28.266 -9.939 -34.150 1.00 60.81 80 THR A N 1
ATOM 620 C CA . THR A 1 80 ? 27.461 -9.483 -33.000 1.00 60.81 80 THR A CA 1
ATOM 621 C C . THR A 1 80 ? 27.271 -7.971 -32.985 1.00 60.81 80 THR A C 1
ATOM 623 O O . THR A 1 80 ? 26.207 -7.482 -32.610 1.00 60.81 80 THR A O 1
ATOM 626 N N . GLN A 1 81 ? 28.280 -7.226 -33.425 1.00 60.62 81 GLN A N 1
ATOM 627 C CA . GLN A 1 81 ? 28.262 -5.774 -33.451 1.00 60.62 81 GLN A CA 1
ATOM 628 C C . GLN A 1 81 ? 27.357 -5.256 -34.576 1.00 60.62 81 GLN A C 1
ATOM 630 O O . GLN A 1 81 ? 26.505 -4.407 -34.329 1.00 60.62 81 GLN A O 1
ATOM 635 N N . GLU A 1 82 ? 27.436 -5.837 -35.771 1.00 53.19 82 GLU A N 1
ATOM 636 C CA . GLU A 1 82 ? 26.565 -5.522 -36.908 1.00 53.19 82 GLU A CA 1
ATOM 637 C C . GLU A 1 82 ? 25.097 -5.901 -36.622 1.00 53.19 82 GLU A C 1
ATOM 639 O O . GLU A 1 82 ? 24.184 -5.114 -36.883 1.00 53.19 82 GLU A O 1
ATOM 644 N N . SER A 1 83 ? 24.862 -7.033 -35.943 1.00 64.25 83 SER A N 1
ATOM 645 C CA . SER A 1 83 ? 23.537 -7.421 -35.434 1.00 64.25 83 SER A CA 1
ATOM 646 C C . SER A 1 83 ? 23.006 -6.475 -34.347 1.00 64.25 83 SER A C 1
ATOM 648 O O . SER A 1 83 ? 21.796 -6.260 -34.263 1.00 64.25 83 SER A O 1
ATOM 650 N N . SER A 1 84 ? 23.881 -5.920 -33.505 1.00 62.34 84 SER A N 1
ATOM 651 C CA . SER A 1 84 ? 23.514 -4.945 -32.472 1.00 62.34 84 SER A CA 1
ATOM 652 C C . SER A 1 84 ? 23.115 -3.600 -33.091 1.00 62.34 84 SER A C 1
ATOM 654 O O . SER A 1 84 ? 22.122 -3.001 -32.675 1.00 62.34 84 SER A O 1
ATOM 656 N N . TYR A 1 85 ? 23.833 -3.146 -34.122 1.00 65.31 85 TYR A N 1
ATOM 657 C CA . TYR A 1 85 ? 23.507 -1.912 -34.845 1.00 65.31 85 TYR A CA 1
ATOM 658 C C . TYR A 1 85 ? 22.192 -2.012 -35.631 1.00 65.31 85 TYR A C 1
ATOM 660 O O . TYR A 1 85 ? 21.381 -1.084 -35.589 1.00 65.31 85 TYR A O 1
ATOM 668 N N . ASP A 1 86 ? 21.930 -3.139 -36.298 1.00 72.69 86 ASP A N 1
ATOM 669 C CA . ASP A 1 86 ? 20.658 -3.359 -37.001 1.00 72.69 86 ASP A CA 1
ATOM 670 C C . ASP A 1 86 ? 19.465 -3.416 -36.024 1.00 72.69 86 ASP A C 1
ATOM 672 O O . ASP A 1 86 ? 18.397 -2.854 -36.291 1.00 72.69 86 ASP A O 1
ATOM 676 N N . ALA A 1 87 ? 19.651 -4.008 -34.837 1.00 71.81 87 ALA A N 1
ATOM 677 C CA . ALA A 1 87 ? 18.638 -4.013 -33.781 1.00 71.81 87 ALA A CA 1
ATOM 678 C C . ALA A 1 87 ? 18.333 -2.601 -33.249 1.00 71.81 87 ALA A C 1
ATOM 680 O O . ALA A 1 87 ? 17.165 -2.263 -33.032 1.00 71.81 87 ALA A O 1
ATOM 681 N N . GLU A 1 88 ? 19.351 -1.753 -33.081 1.00 75.12 88 GLU A N 1
ATOM 682 C CA . GLU A 1 88 ? 19.164 -0.363 -32.656 1.00 75.12 88 GLU A CA 1
ATOM 683 C C . GLU A 1 88 ? 18.453 0.479 -33.727 1.00 75.12 88 GLU A C 1
ATOM 685 O O . GLU A 1 88 ? 17.519 1.217 -33.403 1.00 75.12 88 GLU A O 1
ATOM 690 N N . ALA A 1 89 ? 18.816 0.320 -35.004 1.00 75.94 89 ALA A N 1
ATOM 691 C CA . ALA A 1 89 ? 18.166 1.015 -36.115 1.00 75.94 89 ALA A CA 1
ATOM 692 C C . ALA A 1 89 ? 16.691 0.603 -36.279 1.00 75.94 89 ALA A C 1
ATOM 694 O O . ALA A 1 89 ? 15.817 1.449 -36.500 1.00 75.94 89 ALA A O 1
ATOM 695 N N . LYS A 1 90 ? 16.380 -0.691 -36.119 1.00 76.88 90 LYS A N 1
ATOM 696 C CA . LYS A 1 90 ? 14.997 -1.197 -36.100 1.00 76.88 90 LYS A CA 1
ATOM 697 C C . LYS A 1 90 ? 14.217 -0.656 -34.908 1.00 76.88 90 LYS A C 1
ATOM 699 O O . LYS A 1 90 ? 13.079 -0.219 -35.076 1.00 76.88 90 LYS A O 1
ATOM 704 N N . ALA A 1 91 ? 14.829 -0.629 -33.726 1.00 77.81 91 ALA A N 1
ATOM 705 C CA . ALA A 1 91 ? 14.207 -0.061 -32.541 1.00 77.81 91 ALA A CA 1
ATOM 706 C C . ALA A 1 91 ? 13.945 1.442 -32.701 1.00 77.81 91 ALA A C 1
ATOM 708 O O . ALA A 1 91 ? 12.866 1.894 -32.342 1.00 77.81 91 ALA A O 1
ATOM 709 N N . ALA A 1 92 ? 14.863 2.213 -33.292 1.00 77.06 92 ALA A N 1
ATOM 710 C CA . ALA A 1 92 ? 14.657 3.636 -33.566 1.00 77.06 92 ALA A CA 1
ATOM 711 C C . ALA A 1 92 ? 13.434 3.881 -34.468 1.00 77.06 92 ALA A C 1
ATOM 713 O O . ALA A 1 92 ? 12.577 4.689 -34.121 1.00 77.06 92 ALA A O 1
ATOM 714 N N . LYS A 1 93 ? 13.275 3.103 -35.547 1.00 77.75 93 LYS A N 1
ATOM 715 C CA . LYS A 1 93 ? 12.074 3.158 -36.403 1.00 77.75 93 LYS A CA 1
ATOM 716 C C . LYS A 1 93 ? 10.801 2.761 -35.651 1.00 77.75 93 LYS A C 1
ATOM 718 O O . LYS A 1 93 ? 9.758 3.387 -35.801 1.00 77.75 93 LYS A O 1
ATOM 723 N N . GLN A 1 94 ? 10.871 1.731 -34.807 1.00 73.94 94 GLN A N 1
ATOM 724 C CA . GLN A 1 94 ? 9.740 1.319 -33.969 1.00 73.94 94 GLN A CA 1
ATOM 725 C C . GLN A 1 94 ? 9.382 2.380 -32.914 1.00 73.94 94 GLN A C 1
ATOM 727 O O . GLN A 1 94 ? 8.208 2.538 -32.597 1.00 73.94 94 GLN A O 1
ATOM 732 N N . ARG A 1 95 ? 10.357 3.142 -32.398 1.00 82.62 95 ARG A N 1
ATOM 733 C CA . ARG A 1 95 ? 10.120 4.262 -31.471 1.00 82.62 95 ARG A CA 1
ATOM 734 C C . ARG A 1 95 ? 9.343 5.411 -32.112 1.00 82.62 95 ARG A C 1
ATOM 736 O O . ARG A 1 95 ? 8.602 6.072 -31.392 1.00 82.62 95 ARG A O 1
ATOM 743 N N . GLU A 1 96 ? 9.503 5.634 -33.417 1.00 74.31 96 GLU A N 1
ATOM 744 C CA . GLU A 1 96 ? 8.716 6.619 -34.177 1.00 74.31 96 GLU A CA 1
ATOM 745 C C . GLU A 1 96 ? 7.283 6.140 -34.440 1.00 74.31 96 GLU A C 1
ATOM 747 O O . GLU A 1 96 ? 6.351 6.939 -34.417 1.00 74.31 96 GLU A O 1
ATOM 752 N N . LEU A 1 97 ? 7.095 4.836 -34.665 1.00 81.62 97 LEU A N 1
ATOM 753 C CA . LEU A 1 97 ? 5.788 4.257 -34.989 1.00 81.62 97 LEU A CA 1
ATOM 754 C C . LEU A 1 97 ? 4.923 3.970 -33.755 1.00 81.62 97 LEU A C 1
ATOM 756 O O . LEU A 1 97 ? 3.700 4.074 -33.822 1.00 81.62 97 LEU A O 1
ATOM 760 N N . ILE A 1 98 ? 5.539 3.568 -32.640 1.00 83.25 98 ILE A N 1
ATOM 761 C CA . ILE A 1 98 ? 4.834 3.157 -31.425 1.00 83.25 98 ILE A CA 1
ATOM 762 C C . ILE A 1 98 ? 4.811 4.324 -30.424 1.00 83.25 98 ILE A C 1
ATOM 764 O O . ILE A 1 98 ? 5.881 4.773 -29.986 1.00 83.25 98 ILE A O 1
ATOM 768 N N . PRO A 1 99 ? 3.617 4.772 -29.981 1.00 92.00 99 PRO A N 1
ATOM 769 C CA . PRO A 1 99 ? 3.482 5.808 -28.962 1.00 92.00 99 PRO A CA 1
ATOM 770 C C . PRO A 1 99 ? 4.282 5.492 -27.696 1.00 92.00 99 PRO A C 1
ATOM 772 O O . PRO A 1 99 ? 4.390 4.333 -27.281 1.00 92.00 99 PRO A O 1
ATOM 775 N N . TYR A 1 100 ? 4.822 6.533 -27.063 1.00 85.94 100 TYR A N 1
ATOM 776 C CA . TYR A 1 100 ? 5.684 6.407 -25.888 1.00 85.94 100 TYR A CA 1
ATOM 777 C C . TYR A 1 100 ? 5.019 5.613 -24.754 1.00 85.94 100 TYR A C 1
ATOM 779 O O . TYR A 1 100 ? 5.624 4.708 -24.184 1.00 85.94 100 TYR A O 1
ATOM 787 N N . GLU A 1 101 ? 3.738 5.863 -24.506 1.00 90.56 101 GLU A N 1
ATOM 788 C CA . GLU A 1 101 ? 2.923 5.207 -23.484 1.00 90.56 101 GLU A CA 1
ATOM 789 C C . GLU A 1 101 ? 2.848 3.694 -23.712 1.00 90.56 101 GLU A C 1
ATOM 791 O O . GLU A 1 101 ? 2.940 2.906 -22.769 1.00 90.56 101 GLU A O 1
ATOM 796 N N . THR A 1 102 ? 2.739 3.273 -24.976 1.00 92.62 102 THR A N 1
ATOM 797 C CA . THR A 1 102 ? 2.711 1.850 -25.337 1.00 92.62 102 THR A CA 1
ATOM 798 C C . THR A 1 102 ? 4.079 1.210 -25.117 1.00 92.62 102 THR A C 1
ATOM 800 O O . THR A 1 102 ? 4.153 0.110 -24.571 1.00 92.62 102 THR A O 1
ATOM 803 N N . ARG A 1 103 ? 5.170 1.909 -25.461 1.00 92.62 103 ARG A N 1
ATOM 804 C CA . ARG A 1 103 ? 6.544 1.424 -25.232 1.00 92.62 103 ARG A CA 1
ATOM 805 C C . ARG A 1 103 ? 6.837 1.251 -23.741 1.00 92.62 103 ARG A C 1
ATOM 807 O O . ARG A 1 103 ? 7.389 0.231 -23.336 1.00 92.62 103 ARG A O 1
ATOM 814 N N . ILE A 1 104 ? 6.399 2.201 -22.916 1.00 93.88 104 ILE A N 1
ATOM 815 C CA . ILE A 1 104 ? 6.508 2.128 -21.455 1.00 93.88 104 ILE A CA 1
ATOM 816 C C . ILE A 1 104 ? 5.699 0.957 -20.896 1.00 93.88 104 ILE A C 1
ATOM 818 O O . ILE A 1 104 ? 6.213 0.190 -20.081 1.00 93.88 104 ILE A O 1
ATOM 822 N N . LYS A 1 105 ? 4.458 0.773 -21.361 1.00 94.25 105 LYS A N 1
ATOM 823 C CA . LYS A 1 105 ? 3.614 -0.354 -20.943 1.00 94.25 105 LYS A CA 1
ATOM 824 C C . LYS A 1 105 ? 4.277 -1.698 -21.252 1.00 94.25 105 LYS A C 1
ATOM 826 O O . LYS A 1 105 ? 4.389 -2.531 -20.359 1.00 94.25 105 LYS A O 1
ATOM 831 N N . GLN A 1 106 ? 4.775 -1.875 -22.474 1.00 92.81 106 GLN A N 1
ATOM 832 C CA . GLN A 1 106 ? 5.465 -3.098 -22.893 1.00 92.81 106 GLN A CA 1
ATOM 833 C C . GLN A 1 106 ? 6.733 -3.360 -22.074 1.00 92.81 106 GLN A C 1
ATOM 835 O O . GLN A 1 106 ? 7.005 -4.502 -21.707 1.00 92.81 106 GLN A O 1
ATOM 840 N N . PHE A 1 107 ? 7.497 -2.312 -21.754 1.00 94.44 107 PHE A N 1
ATOM 841 C CA . PHE A 1 107 ? 8.667 -2.437 -20.891 1.00 94.44 107 PHE A CA 1
ATOM 842 C C . PHE A 1 107 ? 8.278 -2.856 -19.466 1.00 94.44 107 PHE A C 1
ATOM 844 O O . PHE A 1 107 ? 8.900 -3.754 -18.908 1.00 94.44 107 PHE A O 1
ATOM 851 N N . ARG A 1 108 ? 7.214 -2.281 -18.887 1.00 93.31 108 ARG A N 1
ATOM 852 C CA . ARG A 1 108 ? 6.690 -2.687 -17.569 1.00 93.31 108 ARG A CA 1
ATOM 853 C C . ARG A 1 108 ? 6.206 -4.131 -17.534 1.00 93.31 108 ARG A C 1
ATOM 855 O O . ARG A 1 108 ? 6.503 -4.848 -16.582 1.00 93.31 108 ARG A O 1
ATOM 862 N N . GLU A 1 109 ? 5.464 -4.548 -18.555 1.00 94.31 109 GLU A N 1
ATOM 863 C CA . GLU A 1 109 ? 5.001 -5.931 -18.704 1.00 94.31 109 GLU A CA 1
ATOM 864 C C . GLU A 1 109 ? 6.194 -6.888 -18.763 1.00 94.31 109 GLU A C 1
ATOM 866 O O . GLU A 1 109 ? 6.233 -7.860 -18.017 1.00 94.31 109 GLU A O 1
ATOM 871 N N . MET A 1 110 ? 7.229 -6.545 -19.534 1.00 94.50 110 MET A N 1
ATOM 872 C CA . MET A 1 110 ? 8.479 -7.303 -19.584 1.00 94.50 110 MET A CA 1
ATOM 873 C C . MET A 1 110 ? 9.175 -7.387 -18.213 1.00 94.50 110 MET A C 1
ATOM 875 O O . MET A 1 110 ? 9.612 -8.472 -17.829 1.00 94.50 110 MET A O 1
ATOM 879 N N . LEU A 1 111 ? 9.268 -6.284 -17.452 1.00 93.69 111 LEU A N 1
ATOM 880 C CA . LEU A 1 111 ? 9.836 -6.310 -16.093 1.00 93.69 111 LEU A CA 1
ATOM 881 C C . LEU A 1 111 ? 9.061 -7.274 -15.178 1.00 93.69 111 LEU A C 1
ATOM 883 O O . LEU A 1 111 ? 9.665 -8.012 -14.398 1.00 93.69 111 LEU A O 1
ATOM 887 N N . ALA A 1 112 ? 7.731 -7.304 -15.295 1.00 92.38 112 ALA A N 1
ATOM 888 C CA . ALA A 1 112 ? 6.885 -8.210 -14.526 1.00 92.38 112 ALA A CA 1
ATOM 889 C C . ALA A 1 112 ? 7.028 -9.677 -14.976 1.00 92.38 112 ALA A C 1
ATOM 891 O O . ALA A 1 112 ? 7.191 -10.558 -14.134 1.00 92.38 112 ALA A O 1
ATOM 892 N N . GLU A 1 113 ? 7.012 -9.948 -16.285 1.00 93.50 113 GLU A N 1
ATOM 893 C CA . GLU A 1 113 ? 7.177 -11.289 -16.868 1.00 93.50 113 GLU A CA 1
ATOM 894 C C . GLU A 1 113 ? 8.520 -11.916 -16.485 1.00 93.50 113 GLU A C 1
ATOM 896 O O . GLU A 1 113 ? 8.591 -13.093 -16.132 1.00 93.50 113 GLU A O 1
ATOM 901 N N . LYS A 1 114 ? 9.590 -11.116 -16.521 1.00 92.38 114 LYS A N 1
ATOM 902 C CA . LYS A 1 114 ? 10.952 -11.544 -16.177 1.00 92.38 114 LYS A CA 1
ATOM 903 C C . LYS A 1 114 ? 11.215 -11.540 -14.668 1.00 92.38 114 LYS A C 1
ATOM 905 O O . LYS A 1 114 ? 12.346 -11.796 -14.262 1.00 92.38 114 LYS A O 1
ATOM 910 N N . GLN A 1 115 ? 10.180 -11.290 -13.854 1.00 90.69 115 GLN A N 1
ATOM 911 C CA . GLN A 1 115 ? 10.225 -11.280 -12.387 1.00 90.69 115 GLN A CA 1
ATOM 912 C C . GLN A 1 115 ? 11.363 -10.405 -11.855 1.00 90.69 115 GLN A C 1
ATOM 914 O O . GLN A 1 115 ? 12.133 -10.807 -10.981 1.00 90.69 115 GLN A O 1
ATOM 919 N N . VAL A 1 116 ? 11.481 -9.203 -12.421 1.00 91.25 116 VAL A N 1
ATOM 920 C CA . VAL A 1 116 ? 12.514 -8.254 -12.025 1.00 91.25 116 VAL A CA 1
ATOM 921 C C . VAL A 1 116 ? 12.315 -7.864 -10.566 1.00 91.25 116 VAL A C 1
ATOM 923 O O . VAL A 1 116 ? 11.251 -7.364 -10.185 1.00 91.25 116 VAL A O 1
ATOM 926 N N . SER A 1 117 ? 13.340 -8.114 -9.751 1.00 89.44 117 SER A N 1
ATOM 927 C CA . SER A 1 117 ? 13.284 -7.857 -8.313 1.00 89.44 117 SER A CA 1
ATOM 928 C C . SER A 1 117 ? 13.484 -6.371 -8.010 1.00 89.44 117 SER A C 1
ATOM 930 O O . SER A 1 117 ? 14.377 -5.717 -8.547 1.00 89.44 117 SER A O 1
ATOM 932 N N . ALA A 1 118 ? 12.657 -5.839 -7.106 1.00 87.88 118 ALA A N 1
ATOM 933 C CA . ALA A 1 118 ? 12.769 -4.465 -6.618 1.00 87.88 118 ALA A CA 1
ATOM 934 C C . ALA A 1 118 ? 13.930 -4.259 -5.625 1.00 87.88 118 ALA A C 1
ATOM 936 O O . ALA A 1 118 ? 14.274 -3.121 -5.318 1.00 87.88 118 ALA A O 1
ATOM 937 N N . PHE A 1 119 ? 14.533 -5.347 -5.132 1.00 85.06 119 PHE A N 1
ATOM 938 C CA . PHE A 1 119 ? 15.580 -5.324 -4.100 1.00 85.06 119 PHE A CA 1
ATOM 939 C C . PHE A 1 119 ? 16.996 -5.531 -4.654 1.00 85.06 119 PHE A C 1
ATOM 941 O O . PHE A 1 119 ? 17.971 -5.517 -3.905 1.00 85.06 119 PHE A O 1
ATOM 948 N N . THR A 1 120 ? 17.118 -5.753 -5.959 1.00 87.12 120 THR A N 1
ATOM 949 C CA . THR A 1 120 ? 18.383 -5.980 -6.667 1.00 87.12 120 THR A CA 1
ATOM 950 C C . THR A 1 120 ? 18.788 -4.751 -7.469 1.00 87.12 120 THR A C 1
ATOM 952 O O . THR A 1 120 ? 17.970 -3.891 -7.798 1.00 87.12 120 THR A O 1
ATOM 955 N N . THR A 1 121 ? 20.071 -4.659 -7.807 1.00 90.50 121 THR A N 1
ATOM 956 C CA . THR A 1 121 ? 20.579 -3.519 -8.581 1.00 90.50 121 THR A CA 1
ATOM 957 C C . THR A 1 121 ? 20.132 -3.584 -10.045 1.00 90.50 121 THR A C 1
ATOM 959 O O . THR A 1 121 ? 19.902 -4.665 -10.590 1.00 90.50 121 THR A O 1
ATOM 962 N N . TRP A 1 122 ? 20.060 -2.420 -10.704 1.00 88.56 122 TRP A N 1
ATOM 963 C CA . TRP A 1 122 ? 19.724 -2.322 -12.131 1.00 88.56 122 TRP A CA 1
ATOM 964 C C . TRP A 1 122 ? 20.602 -3.222 -13.005 1.00 88.56 122 TRP A C 1
ATOM 966 O O . TRP A 1 122 ? 20.070 -3.920 -13.853 1.00 88.56 122 TRP A O 1
ATOM 976 N N . GLU A 1 123 ? 21.917 -3.263 -12.780 1.00 90.38 123 GLU A N 1
ATOM 977 C CA . GLU A 1 123 ? 22.840 -4.043 -13.622 1.00 90.38 123 GLU A CA 1
ATOM 978 C C . GLU A 1 123 ? 22.581 -5.555 -13.553 1.00 90.38 123 GLU A C 1
ATOM 980 O O . GLU A 1 123 ? 22.655 -6.262 -14.563 1.00 90.38 123 GLU A O 1
ATOM 985 N N . GLN A 1 124 ? 22.207 -6.052 -12.372 1.00 88.31 124 GLN A N 1
ATOM 986 C CA . GLN A 1 124 ? 21.881 -7.464 -12.167 1.00 88.31 124 GLN A CA 1
ATOM 987 C C . GLN A 1 124 ? 20.581 -7.856 -12.874 1.00 88.31 124 GLN A C 1
ATOM 989 O O . GLN A 1 124 ? 20.499 -8.919 -13.486 1.00 88.31 124 GLN A O 1
ATOM 994 N N . GLU A 1 125 ? 19.574 -6.986 -12.832 1.00 90.81 125 GLU A N 1
ATOM 995 C CA . GLU A 1 125 ? 18.283 -7.241 -13.474 1.00 90.81 125 GLU A CA 1
ATOM 996 C C . GLU A 1 125 ? 18.302 -6.946 -14.976 1.00 90.81 125 GLU A C 1
ATOM 998 O O . GLU A 1 125 ? 17.659 -7.654 -15.750 1.00 90.81 125 GLU A O 1
ATOM 1003 N N . LYS A 1 126 ? 19.096 -5.963 -15.416 1.00 88.44 126 LYS A N 1
ATOM 1004 C CA . LYS A 1 126 ? 19.272 -5.596 -16.826 1.00 88.44 126 LYS A CA 1
ATOM 1005 C C . LYS A 1 126 ? 19.680 -6.806 -17.662 1.00 88.44 126 LYS A C 1
ATOM 1007 O O . LYS A 1 126 ? 19.119 -7.011 -18.732 1.00 88.44 126 LYS A O 1
ATOM 1012 N N . SER A 1 127 ? 20.608 -7.619 -17.163 1.00 89.50 127 SER A N 1
ATOM 1013 C CA . SER A 1 127 ? 21.118 -8.801 -17.877 1.00 89.50 127 SER A CA 1
ATOM 1014 C C . SER A 1 127 ? 20.044 -9.877 -18.128 1.00 89.50 127 SER A C 1
ATOM 1016 O O . SER A 1 127 ? 20.241 -10.774 -18.941 1.00 89.50 127 SER A O 1
ATOM 1018 N N . LYS A 1 128 ? 18.892 -9.810 -17.440 1.00 89.88 128 LYS A N 1
ATOM 1019 C CA . LYS A 1 128 ? 17.746 -10.709 -17.667 1.00 89.88 128 LYS A CA 1
ATOM 1020 C C . LYS A 1 128 ? 16.812 -10.225 -18.779 1.00 89.88 128 LYS A C 1
ATOM 1022 O O . LYS A 1 128 ? 16.014 -11.012 -19.290 1.00 89.88 128 LYS A O 1
ATOM 1027 N N . ILE A 1 129 ? 16.863 -8.933 -19.104 1.00 91.31 129 ILE A N 1
ATOM 1028 C CA . ILE A 1 129 ? 15.894 -8.253 -19.974 1.00 91.31 129 ILE A CA 1
ATOM 1029 C C . ILE A 1 129 ? 16.526 -7.628 -21.219 1.00 91.31 129 ILE A C 1
ATOM 1031 O O . ILE A 1 129 ? 15.811 -7.319 -22.161 1.00 91.31 129 ILE A O 1
ATOM 1035 N N . ASP A 1 130 ? 17.843 -7.441 -21.257 1.00 89.94 130 ASP A N 1
ATOM 1036 C CA . ASP A 1 130 ? 18.535 -6.753 -22.352 1.00 89.94 130 ASP A CA 1
ATOM 1037 C C . ASP A 1 130 ? 18.497 -7.488 -23.696 1.00 89.94 130 ASP A C 1
ATOM 1039 O O . ASP A 1 130 ? 18.604 -6.845 -24.738 1.00 89.94 130 ASP A O 1
ATOM 1043 N N . HIS A 1 131 ? 18.272 -8.800 -23.678 1.00 88.25 131 HIS A N 1
ATOM 1044 C CA . HIS A 1 131 ? 18.056 -9.615 -24.873 1.00 88.25 131 HIS A CA 1
ATOM 1045 C C . HIS A 1 131 ? 16.603 -9.559 -25.400 1.00 88.25 131 HIS A C 1
ATOM 1047 O O . HIS A 1 131 ? 16.314 -10.129 -26.451 1.00 88.25 131 HIS A O 1
ATOM 1053 N N . ASP A 1 132 ? 15.670 -8.908 -24.693 1.00 90.62 132 ASP A N 1
ATOM 1054 C CA . ASP A 1 132 ? 14.275 -8.759 -25.130 1.00 90.62 132 ASP A CA 1
ATOM 1055 C C . ASP A 1 132 ? 14.129 -7.558 -26.080 1.00 90.62 132 ASP A C 1
ATOM 1057 O O . ASP A 1 132 ? 14.607 -6.455 -25.808 1.00 90.62 132 ASP A O 1
ATOM 1061 N N . LEU A 1 133 ? 13.414 -7.741 -27.193 1.00 87.38 133 LEU A N 1
ATOM 1062 C CA . LEU A 1 133 ? 13.193 -6.686 -28.187 1.00 87.38 133 LEU A CA 1
ATOM 1063 C C . LEU A 1 133 ? 12.541 -5.430 -27.575 1.00 87.38 133 LEU A C 1
ATOM 1065 O O . LEU A 1 133 ? 12.852 -4.309 -27.985 1.00 87.38 133 LEU A O 1
ATOM 1069 N N . ARG A 1 134 ? 11.678 -5.602 -26.562 1.00 88.81 134 ARG A N 1
ATOM 1070 C CA . ARG A 1 134 ? 10.978 -4.508 -25.869 1.00 88.81 134 ARG A CA 1
ATOM 1071 C C . ARG A 1 134 ? 11.923 -3.637 -25.048 1.00 88.81 134 ARG A C 1
ATOM 1073 O O . ARG A 1 134 ? 11.668 -2.442 -24.904 1.00 88.81 134 ARG A O 1
ATOM 1080 N N . PHE A 1 135 ? 13.044 -4.181 -24.570 1.00 88.88 135 PHE A N 1
ATOM 1081 C CA . PHE A 1 135 ? 14.076 -3.405 -23.880 1.00 88.88 135 PHE A CA 1
ATOM 1082 C C . PHE A 1 135 ? 14.624 -2.302 -24.790 1.00 88.88 135 PHE A C 1
ATOM 1084 O O . PHE A 1 135 ? 14.753 -1.144 -24.382 1.00 88.88 135 PHE A O 1
ATOM 1091 N N . SER A 1 136 ? 14.845 -2.625 -26.065 1.00 89.12 136 SER A N 1
ATOM 1092 C CA . SER A 1 136 ? 15.332 -1.679 -27.065 1.00 89.12 136 SER A CA 1
ATOM 1093 C C . SER A 1 136 ? 14.313 -0.604 -27.452 1.00 89.12 136 SER A C 1
ATOM 1095 O O . SER A 1 136 ? 14.717 0.427 -27.981 1.00 89.12 136 SER A O 1
ATOM 1097 N N . LEU A 1 137 ? 13.025 -0.735 -27.123 1.00 87.75 137 LEU A N 1
ATOM 1098 C CA . LEU A 1 137 ? 12.009 0.282 -27.444 1.00 87.75 137 LEU A CA 1
ATOM 1099 C C . LEU A 1 137 ? 12.098 1.544 -26.572 1.00 87.75 137 LEU A C 1
ATOM 1101 O O . LEU A 1 137 ? 11.552 2.583 -26.937 1.00 87.75 137 LEU A O 1
ATOM 1105 N N . LEU A 1 138 ? 12.840 1.511 -25.468 1.00 89.81 138 LEU A N 1
ATOM 1106 C CA . LEU A 1 138 ? 13.131 2.692 -24.652 1.00 89.81 138 LEU A CA 1
ATOM 1107 C C . LEU A 1 138 ? 14.590 3.131 -24.820 1.00 89.81 138 LEU A C 1
ATOM 1109 O O . LEU A 1 138 ? 15.458 2.313 -25.129 1.00 89.81 138 LEU A O 1
ATOM 1113 N N . SER A 1 139 ? 14.872 4.418 -24.630 1.00 89.25 139 SER A N 1
ATOM 1114 C CA . SER A 1 139 ? 16.229 4.959 -24.492 1.00 89.25 139 SER A CA 1
ATOM 1115 C C . SER A 1 139 ? 16.828 4.590 -23.131 1.00 89.25 139 SER A C 1
ATOM 1117 O O . SER A 1 139 ? 16.106 4.281 -22.186 1.00 89.25 139 SER A O 1
ATOM 1119 N N . ALA A 1 140 ? 18.155 4.654 -22.986 1.00 88.69 140 ALA A N 1
ATOM 1120 C CA . ALA A 1 140 ? 18.819 4.322 -21.721 1.00 88.69 140 ALA A CA 1
ATOM 1121 C C . ALA A 1 140 ? 18.284 5.139 -20.524 1.00 88.69 140 ALA A C 1
ATOM 1123 O O . ALA A 1 140 ? 18.091 4.590 -19.439 1.00 88.69 140 ALA A O 1
ATOM 1124 N N . LYS A 1 141 ? 17.979 6.427 -20.742 1.00 90.06 141 LYS A N 1
ATOM 1125 C CA . LYS A 1 141 ? 17.390 7.309 -19.726 1.00 90.06 141 LYS A CA 1
ATOM 1126 C C . LYS A 1 141 ? 15.985 6.852 -19.328 1.00 90.06 141 LYS A C 1
ATOM 1128 O O . LYS A 1 141 ? 15.712 6.713 -18.140 1.00 90.06 141 LYS A O 1
ATOM 1133 N N . GLU A 1 142 ? 15.124 6.586 -20.309 1.00 92.69 142 GLU A N 1
ATOM 1134 C CA . GLU A 1 142 ? 13.747 6.127 -20.076 1.00 92.69 142 GLU A CA 1
ATOM 1135 C C . GLU A 1 142 ? 13.729 4.763 -19.379 1.00 92.69 142 GLU A C 1
ATOM 1137 O O . GLU A 1 142 ? 12.986 4.586 -18.423 1.00 92.69 142 GLU A O 1
ATOM 1142 N N . ARG A 1 143 ? 14.598 3.822 -19.778 1.00 93.56 143 ARG A N 1
ATOM 1143 C CA . ARG A 1 143 ? 14.721 2.505 -19.126 1.00 93.56 143 ARG A CA 1
ATOM 1144 C C . ARG A 1 143 ? 15.034 2.634 -17.642 1.00 93.56 143 ARG A C 1
ATOM 1146 O O . ARG A 1 143 ? 14.395 1.977 -16.828 1.00 93.56 143 ARG A O 1
ATOM 1153 N N . LYS A 1 144 ? 16.010 3.480 -17.292 1.00 91.25 144 LYS A N 1
ATOM 1154 C CA . LYS A 1 144 ? 16.412 3.681 -15.898 1.00 91.25 144 LYS A CA 1
ATOM 1155 C C . LYS A 1 144 ? 15.300 4.348 -15.085 1.00 91.25 144 LYS A C 1
ATOM 1157 O O . LYS A 1 144 ? 14.975 3.863 -14.008 1.00 91.25 144 LYS A O 1
ATOM 1162 N N . GLN A 1 145 ? 14.668 5.390 -15.630 1.00 94.44 145 GLN A N 1
ATOM 1163 C CA . GLN A 1 145 ? 13.520 6.054 -14.998 1.00 94.44 145 GLN A CA 1
ATOM 1164 C C . GLN A 1 145 ? 12.341 5.097 -14.783 1.00 94.44 145 GLN A C 1
ATOM 1166 O O . GLN A 1 145 ? 11.706 5.102 -13.729 1.00 94.44 145 GLN A O 1
ATOM 1171 N N . GLU A 1 146 ? 12.046 4.273 -15.785 1.00 94.25 146 GLU A N 1
ATOM 1172 C CA . GLU A 1 146 ? 10.960 3.307 -15.742 1.00 94.25 146 GLU A CA 1
ATOM 1173 C C . GLU A 1 146 ? 11.225 2.194 -14.731 1.00 94.25 146 GLU A C 1
ATOM 1175 O O . GLU A 1 146 ? 10.343 1.845 -13.950 1.00 94.25 146 GLU A O 1
ATOM 1180 N N . PHE A 1 147 ? 12.457 1.684 -14.703 1.00 93.06 147 PHE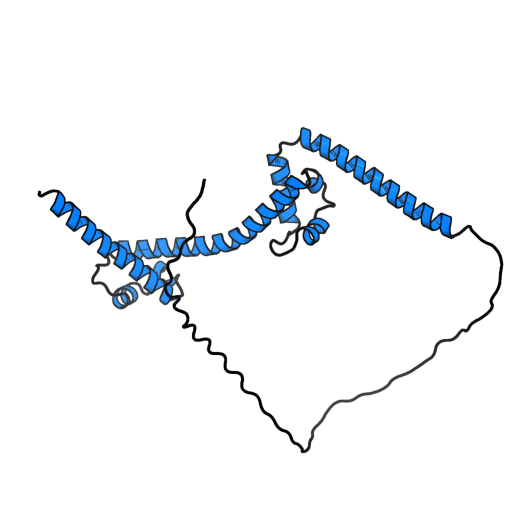 A N 1
ATOM 1181 C CA . PHE A 1 147 ? 12.892 0.703 -13.721 1.00 93.06 147 PHE A CA 1
ATOM 1182 C C . PHE A 1 147 ? 12.794 1.249 -12.297 1.00 93.06 147 PHE A C 1
ATOM 1184 O O . PHE A 1 147 ? 12.187 0.595 -11.458 1.00 93.06 147 PHE A O 1
ATOM 1191 N N . ASP A 1 148 ? 13.315 2.448 -12.027 1.00 93.25 148 ASP A N 1
ATOM 1192 C CA . ASP A 1 148 ? 13.264 3.043 -10.685 1.00 93.25 148 ASP A CA 1
ATOM 1193 C C . ASP A 1 148 ? 11.812 3.279 -10.231 1.00 93.25 148 ASP A C 1
ATOM 1195 O O . ASP A 1 148 ? 11.463 3.030 -9.076 1.00 93.25 148 ASP A O 1
ATOM 1199 N N . ARG A 1 149 ? 10.921 3.683 -11.150 1.00 93.12 149 ARG A N 1
ATOM 1200 C CA . ARG A 1 149 ? 9.487 3.778 -10.843 1.00 93.12 149 ARG A CA 1
ATOM 1201 C C . ARG A 1 149 ? 8.876 2.409 -10.560 1.00 93.12 149 ARG A C 1
ATOM 1203 O O . ARG A 1 149 ? 8.084 2.284 -9.635 1.00 93.12 149 ARG A O 1
ATOM 1210 N N . TYR A 1 150 ? 9.207 1.396 -11.358 1.00 93.06 150 TYR A N 1
ATOM 1211 C CA . TYR A 1 150 ? 8.707 0.036 -11.173 1.00 93.06 150 TYR A CA 1
ATOM 1212 C C . TYR A 1 150 ? 9.167 -0.571 -9.843 1.00 93.06 150 TYR A C 1
ATOM 1214 O O . TYR A 1 150 ? 8.347 -1.153 -9.137 1.00 93.06 150 TYR A O 1
ATOM 1222 N N . THR A 1 151 ? 10.440 -0.423 -9.468 1.00 92.19 151 THR A N 1
ATOM 1223 C CA . THR A 1 151 ? 10.955 -0.950 -8.197 1.00 92.19 151 THR A CA 1
ATOM 1224 C C . THR A 1 151 ? 10.329 -0.234 -7.004 1.00 92.19 151 THR A C 1
ATOM 1226 O O . THR A 1 151 ? 9.922 -0.897 -6.051 1.00 92.19 151 THR A O 1
ATOM 1229 N N . HIS A 1 152 ? 10.156 1.089 -7.084 1.00 90.31 152 HIS A N 1
ATOM 1230 C CA . HIS A 1 152 ? 9.438 1.851 -6.064 1.00 90.31 152 HIS A CA 1
ATOM 1231 C C . HIS A 1 152 ? 7.972 1.416 -5.950 1.00 90.31 152 HIS A C 1
ATOM 1233 O O . HIS A 1 152 ? 7.510 1.103 -4.859 1.00 90.31 152 HIS A O 1
ATOM 1239 N N . GLU A 1 153 ? 7.259 1.309 -7.075 1.00 89.94 153 GLU A N 1
ATOM 1240 C CA . GLU A 1 153 ? 5.862 0.867 -7.098 1.00 89.94 153 GLU A CA 1
ATOM 1241 C C . GLU A 1 153 ? 5.709 -0.561 -6.574 1.00 89.94 153 GLU A C 1
ATOM 1243 O O . GLU A 1 153 ? 4.767 -0.827 -5.841 1.00 89.94 153 GLU A O 1
ATOM 1248 N N . ARG A 1 154 ? 6.643 -1.470 -6.875 1.00 87.44 154 ARG A N 1
ATOM 1249 C CA . ARG A 1 154 ? 6.625 -2.841 -6.345 1.00 87.44 154 ARG A CA 1
ATOM 1250 C C . ARG A 1 154 ? 6.872 -2.899 -4.843 1.00 87.44 154 ARG A C 1
ATOM 1252 O O . ARG A 1 154 ? 6.210 -3.684 -4.169 1.00 87.44 154 ARG A O 1
ATOM 1259 N N . ALA A 1 155 ? 7.774 -2.070 -4.323 1.00 84.31 155 ALA A N 1
ATOM 1260 C CA . ALA A 1 155 ? 7.977 -1.943 -2.883 1.00 84.31 155 ALA A CA 1
ATOM 1261 C C . ALA A 1 155 ? 6.741 -1.337 -2.190 1.00 84.31 155 ALA A C 1
ATOM 1263 O O . ALA A 1 155 ? 6.342 -1.781 -1.112 1.00 84.31 155 ALA A O 1
ATOM 1264 N N . ASP A 1 156 ? 6.103 -0.353 -2.825 1.00 84.25 156 ASP A N 1
ATOM 1265 C CA . ASP A 1 156 ? 4.904 0.289 -2.296 1.00 84.25 156 ASP A CA 1
ATOM 1266 C C . ASP A 1 156 ? 3.645 -0.569 -2.424 1.00 84.25 156 ASP A C 1
ATOM 1268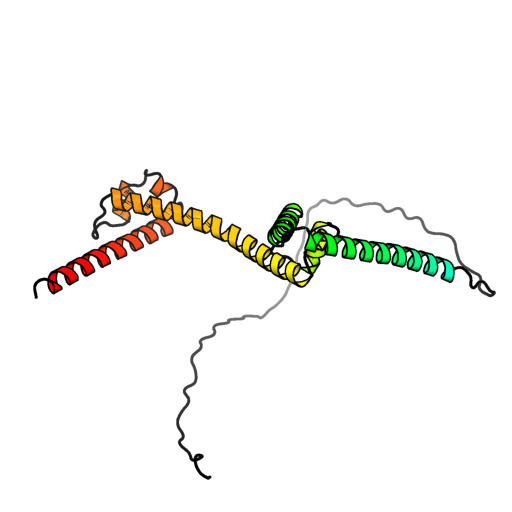 O O . ASP A 1 156 ? 2.786 -0.473 -1.555 1.00 84.25 156 ASP A O 1
ATOM 1272 N N . GLU A 1 157 ? 3.505 -1.406 -3.452 1.00 82.75 157 GLU A N 1
ATOM 1273 C CA . GLU A 1 157 ? 2.323 -2.257 -3.636 1.00 82.75 157 GLU A CA 1
ATOM 1274 C C . GLU A 1 157 ? 2.185 -3.256 -2.482 1.00 82.75 157 GLU A C 1
ATOM 1276 O O . GLU A 1 157 ? 1.122 -3.359 -1.871 1.00 82.75 157 GLU A O 1
ATOM 1281 N N . GLU A 1 158 ? 3.286 -3.899 -2.074 1.00 77.44 158 GLU A N 1
ATOM 1282 C CA . GLU A 1 158 ? 3.269 -4.822 -0.931 1.00 77.44 158 GLU A CA 1
ATOM 1283 C C . GLU A 1 158 ? 2.870 -4.112 0.378 1.00 77.44 158 GLU A C 1
ATOM 1285 O O . GLU A 1 158 ? 2.197 -4.681 1.247 1.00 77.44 158 GLU A O 1
ATOM 1290 N N . ARG A 1 159 ? 3.258 -2.838 0.527 1.00 81.12 159 ARG A N 1
ATOM 1291 C CA . ARG A 1 159 ? 2.876 -2.005 1.673 1.00 81.12 159 ARG A CA 1
ATOM 1292 C C . ARG A 1 159 ? 1.415 -1.559 1.582 1.00 81.12 159 ARG A C 1
ATOM 1294 O O . ARG A 1 159 ? 0.684 -1.661 2.570 1.00 81.12 159 ARG A O 1
ATOM 1301 N N . ARG A 1 160 ? 0.974 -1.117 0.404 1.00 86.44 160 ARG A N 1
ATOM 1302 C CA . ARG A 1 160 ? -0.377 -0.617 0.131 1.00 86.44 160 ARG A CA 1
ATOM 1303 C C . ARG A 1 160 ? -1.423 -1.697 0.355 1.00 86.44 160 ARG A C 1
ATOM 1305 O O . ARG A 1 160 ? -2.454 -1.403 0.951 1.00 86.44 160 ARG A O 1
ATOM 1312 N N . GLU A 1 161 ? -1.165 -2.943 -0.037 1.00 81.94 161 GLU A N 1
ATOM 1313 C CA . GLU A 1 161 ? -2.097 -4.048 0.213 1.00 81.94 161 GLU A CA 1
ATOM 1314 C C . GLU A 1 161 ? -2.312 -4.306 1.713 1.00 81.94 161 GLU A C 1
ATOM 1316 O O . GLU A 1 161 ? -3.442 -4.537 2.161 1.00 81.94 161 GLU A O 1
ATOM 1321 N N . LYS A 1 162 ? -1.241 -4.237 2.516 1.00 84.94 162 LYS A N 1
ATOM 1322 C CA . LYS A 1 162 ? -1.328 -4.378 3.979 1.00 84.94 162 LYS A CA 1
ATOM 1323 C C . LYS A 1 162 ? -2.089 -3.200 4.593 1.00 84.94 162 LYS A C 1
ATOM 1325 O O . LYS A 1 162 ? -2.996 -3.413 5.400 1.00 84.94 162 LYS A O 1
ATOM 1330 N N . GLU A 1 163 ? -1.777 -1.974 4.176 1.00 90.38 163 GLU A N 1
ATOM 1331 C CA . GLU A 1 163 ? -2.451 -0.757 4.642 1.00 90.38 163 GLU A CA 1
ATOM 1332 C C . GLU A 1 163 ? -3.937 -0.720 4.244 1.00 90.38 163 GLU A C 1
ATOM 1334 O O . GLU A 1 163 ? -4.781 -0.368 5.068 1.00 90.38 163 GLU A O 1
ATOM 1339 N N . ALA A 1 164 ? -4.290 -1.143 3.027 1.00 92.75 164 ALA A N 1
ATOM 1340 C CA . ALA A 1 164 ? -5.669 -1.181 2.540 1.00 92.75 164 ALA A CA 1
ATOM 1341 C C . ALA A 1 164 ? -6.537 -2.151 3.352 1.00 92.75 164 ALA A C 1
ATOM 1343 O O . ALA A 1 164 ? -7.651 -1.801 3.748 1.00 92.75 164 ALA A O 1
ATOM 1344 N N . LYS A 1 165 ? -6.009 -3.339 3.675 1.00 91.94 165 LYS A N 1
ATOM 1345 C CA . LYS A 1 165 ? -6.693 -4.309 4.546 1.00 91.94 165 LYS A CA 1
ATOM 1346 C C . LYS A 1 165 ? -6.920 -3.745 5.948 1.00 91.94 165 LYS A C 1
ATOM 1348 O O . LYS A 1 165 ? -8.015 -3.877 6.487 1.00 91.94 165 LYS A O 1
ATOM 1353 N N . ILE A 1 166 ? -5.912 -3.095 6.537 1.00 92.00 166 ILE A N 1
ATOM 1354 C CA . ILE A 1 166 ? -6.045 -2.451 7.855 1.00 92.00 166 ILE A CA 1
ATOM 1355 C C . ILE A 1 166 ? -7.077 -1.321 7.800 1.00 92.00 166 ILE A C 1
ATOM 1357 O O . ILE A 1 166 ? -7.917 -1.216 8.692 1.00 92.00 166 ILE A O 1
ATOM 1361 N N . LYS A 1 167 ? -7.052 -0.503 6.743 1.00 94.69 167 LYS A N 1
ATOM 1362 C CA . LYS A 1 167 ? -8.002 0.593 6.541 1.00 94.69 167 LYS A CA 1
ATOM 1363 C C . LYS A 1 167 ? -9.440 0.085 6.463 1.00 94.69 167 LYS A C 1
ATOM 1365 O O . LYS A 1 167 ? -10.298 0.661 7.123 1.00 94.69 167 LYS A O 1
ATOM 1370 N N . LEU A 1 168 ? -9.694 -0.994 5.719 1.00 95.88 168 LEU A N 1
ATOM 1371 C CA . LEU A 1 168 ? -11.021 -1.608 5.642 1.00 95.88 168 LEU A CA 1
ATOM 1372 C C . LEU A 1 168 ? -11.489 -2.103 7.017 1.00 95.88 168 LEU A C 1
ATOM 1374 O O . LEU A 1 168 ? -12.558 -1.704 7.467 1.00 95.88 168 LEU A O 1
ATOM 1378 N N . LYS A 1 169 ? -10.647 -2.856 7.739 1.00 96.38 169 LYS A N 1
ATOM 1379 C CA . LYS A 1 169 ? -10.958 -3.310 9.108 1.00 96.38 169 LYS A CA 1
ATOM 1380 C C . LYS A 1 169 ? -11.252 -2.143 10.056 1.00 96.38 169 LYS A C 1
ATOM 1382 O O . LYS A 1 169 ? -12.150 -2.236 10.886 1.00 96.38 169 LYS A O 1
ATOM 1387 N N . LYS A 1 170 ? -10.508 -1.035 9.940 1.00 96.12 170 LYS A N 1
ATOM 1388 C CA . LYS A 1 170 ? -10.720 0.167 10.763 1.00 96.12 170 LYS A CA 1
ATOM 1389 C C . LYS A 1 170 ? -12.052 0.853 10.437 1.00 96.12 170 LYS A C 1
ATOM 1391 O O . LYS A 1 170 ? -12.694 1.355 11.356 1.00 96.12 170 LYS A O 1
ATOM 1396 N N . LEU A 1 171 ? -12.470 0.868 9.168 1.00 97.19 171 LEU A N 1
ATOM 1397 C CA . LEU A 1 171 ? -13.781 1.385 8.758 1.00 97.19 171 LEU A CA 1
ATOM 1398 C C . LEU A 1 171 ? -14.916 0.515 9.306 1.00 97.19 171 LEU A C 1
ATOM 1400 O O . LEU A 1 171 ? -15.787 1.034 9.990 1.00 97.19 171 LEU A O 1
ATOM 1404 N N . GLU A 1 172 ? -14.850 -0.801 9.121 1.00 97.69 172 GLU A N 1
ATOM 1405 C CA . GLU A 1 172 ? -15.880 -1.722 9.621 1.00 97.69 172 GLU A CA 1
ATOM 1406 C C . GLU A 1 172 ? -16.006 -1.679 11.154 1.00 97.69 172 GLU A C 1
ATOM 1408 O O . GLU A 1 172 ? -17.107 -1.668 11.702 1.00 97.69 172 GLU A O 1
ATOM 1413 N N . TYR A 1 173 ? -14.881 -1.596 11.870 1.00 97.88 173 TYR A N 1
ATOM 1414 C CA . TYR A 1 173 ? -14.884 -1.428 13.325 1.00 97.88 173 TYR A CA 1
ATOM 1415 C C . TYR A 1 173 ? -15.507 -0.102 13.762 1.00 97.88 173 TYR A C 1
ATOM 1417 O O . TYR A 1 173 ? -16.194 -0.030 14.780 1.00 97.88 173 TYR A O 1
ATOM 1425 N N . ARG A 1 174 ? -15.272 0.964 12.993 1.00 96.31 174 ARG A N 1
ATOM 1426 C CA . ARG A 1 174 ? -15.887 2.268 13.234 1.00 96.31 174 ARG A CA 1
ATOM 1427 C C . ARG A 1 174 ? -17.394 2.218 13.002 1.00 96.31 174 ARG A C 1
ATOM 1429 O O . ARG A 1 174 ? -18.126 2.770 13.818 1.00 96.31 174 ARG A O 1
ATOM 1436 N N . ASP A 1 175 ? -17.852 1.537 11.958 1.00 97.81 175 ASP A N 1
ATOM 1437 C CA . ASP A 1 175 ? -19.281 1.344 11.703 1.00 97.81 175 ASP A CA 1
ATOM 1438 C C . ASP A 1 175 ? -19.944 0.594 12.863 1.00 97.81 175 ASP A C 1
ATOM 1440 O 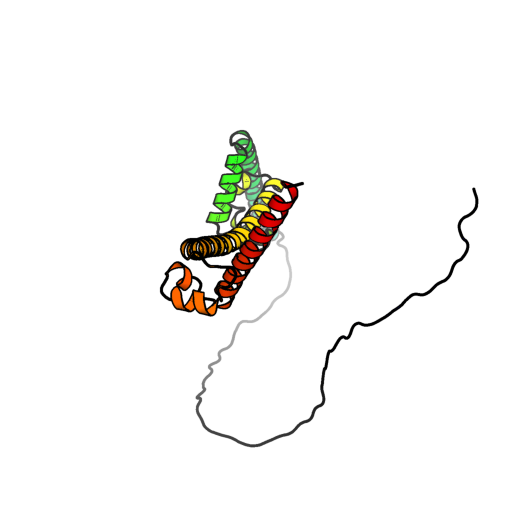O . ASP A 1 175 ? -20.973 1.037 13.366 1.00 97.81 175 ASP A O 1
ATOM 1444 N N . LEU A 1 176 ? -19.290 -0.446 13.397 1.00 97.69 176 LEU A N 1
ATOM 1445 C CA . LEU A 1 176 ? -19.748 -1.127 14.611 1.00 97.69 176 LEU A CA 1
ATOM 1446 C C . LEU A 1 176 ? -19.886 -0.161 15.799 1.00 97.69 176 LEU A C 1
ATOM 1448 O O . LEU A 1 176 ? -20.885 -0.212 16.515 1.00 97.69 176 LEU A O 1
ATOM 1452 N N . LEU A 1 177 ? -18.913 0.728 16.026 1.00 96.69 177 LEU A N 1
ATOM 1453 C CA . LEU A 1 177 ? -18.983 1.721 17.108 1.00 96.69 177 LEU A CA 1
ATOM 1454 C C . LEU A 1 177 ? -20.159 2.690 16.923 1.00 96.69 177 LEU A C 1
ATOM 1456 O O . LEU A 1 177 ? -20.862 3.002 17.886 1.00 96.69 177 LEU A O 1
ATOM 1460 N N . ILE A 1 178 ? -20.391 3.144 15.692 1.00 95.50 178 ILE A N 1
ATOM 1461 C CA . ILE A 1 178 ? -21.499 4.045 15.359 1.00 95.50 178 ILE A CA 1
ATOM 1462 C C . ILE A 1 178 ? -22.843 3.337 15.570 1.00 95.50 178 ILE A C 1
ATOM 1464 O O . ILE A 1 178 ? -23.707 3.868 16.265 1.00 95.50 178 ILE A O 1
ATOM 1468 N N . GLU A 1 179 ? -23.007 2.126 15.035 1.00 96.00 179 GLU A N 1
ATOM 1469 C CA . GLU A 1 179 ? -24.228 1.318 15.165 1.00 96.00 179 GLU A CA 1
ATOM 1470 C C . GLU A 1 179 ? -24.536 0.945 16.619 1.00 96.00 179 GLU A C 1
ATOM 1472 O O . GLU A 1 179 ? -25.696 0.891 17.024 1.00 96.00 179 GLU A O 1
ATOM 1477 N N . SER A 1 180 ? -23.494 0.743 17.428 1.00 93.56 180 SER A N 1
ATOM 1478 C CA . SER A 1 180 ? -23.622 0.452 18.861 1.00 93.56 180 SER A CA 1
ATOM 1479 C C . SER A 1 180 ? -24.028 1.670 19.693 1.00 93.56 180 SER A C 1
ATOM 1481 O O . SER A 1 180 ? -24.284 1.527 20.889 1.00 93.56 180 SER A O 1
ATOM 1483 N N . ASN A 1 181 ? -24.043 2.864 19.089 1.00 92.12 181 ASN A N 1
ATOM 1484 C CA . ASN A 1 181 ? -24.340 4.135 19.740 1.00 92.12 181 ASN A CA 1
ATOM 1485 C C . ASN A 1 181 ? -23.530 4.342 21.038 1.00 92.12 181 ASN A C 1
ATOM 1487 O O . ASN A 1 181 ? -24.073 4.719 22.081 1.00 92.12 181 ASN A O 1
ATOM 1491 N N . VAL A 1 182 ? -22.224 4.040 20.992 1.00 93.19 182 VAL A N 1
ATOM 1492 C CA . VAL A 1 182 ? -21.342 4.174 22.163 1.00 93.19 182 VAL A CA 1
ATOM 1493 C C . VAL A 1 182 ? -21.278 5.620 22.660 1.00 93.19 182 VAL A C 1
ATOM 1495 O O . VAL A 1 182 ? -21.126 6.568 21.890 1.00 93.19 182 VAL A O 1
ATOM 1498 N N . SER A 1 183 ? -21.367 5.778 23.981 1.00 91.88 183 SER A N 1
ATOM 1499 C CA . SER A 1 183 ? -21.266 7.068 24.665 1.00 91.88 183 SER A CA 1
ATOM 1500 C C . SER A 1 183 ? -19.824 7.334 25.090 1.00 91.88 183 SER A C 1
ATOM 1502 O O . SER A 1 183 ? -19.065 6.403 25.325 1.00 91.88 183 SER A O 1
ATOM 1504 N N . ILE A 1 184 ? -19.458 8.599 25.316 1.00 92.44 184 ILE A N 1
ATOM 1505 C CA . ILE A 1 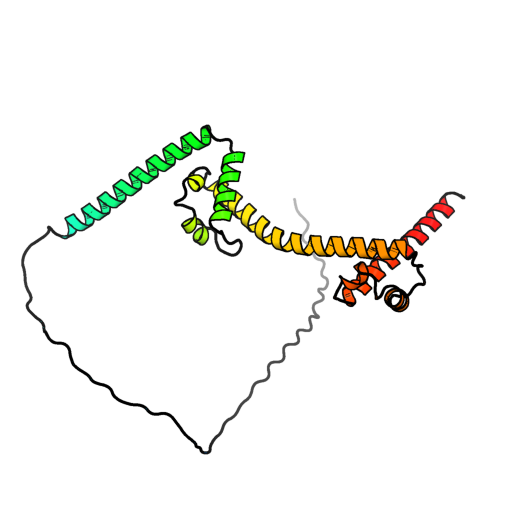184 ? -18.138 9.012 25.835 1.00 92.44 184 ILE A CA 1
ATOM 1506 C C . ILE A 1 184 ? -17.798 8.360 27.192 1.00 92.44 184 ILE A C 1
ATOM 1508 O O . ILE A 1 184 ? -16.625 8.267 27.560 1.00 92.44 184 ILE A O 1
ATOM 1512 N N . LYS A 1 185 ? -18.812 7.900 27.935 1.00 93.12 185 LYS A N 1
ATOM 1513 C CA . LYS A 1 185 ? -18.652 7.180 29.208 1.00 93.12 185 LYS A CA 1
ATOM 1514 C C . LYS A 1 185 ? -18.416 5.676 29.041 1.00 93.12 185 LYS A C 1
ATOM 1516 O O . LYS A 1 185 ? -18.002 5.036 30.004 1.00 93.12 185 LYS A O 1
ATOM 1521 N N . THR A 1 186 ? -18.692 5.111 27.866 1.00 94.94 186 THR A N 1
ATOM 1522 C CA . THR A 1 186 ? -18.531 3.677 27.612 1.00 94.94 186 THR A CA 1
ATOM 1523 C C . THR A 1 186 ? -17.059 3.289 27.720 1.00 94.94 186 THR A C 1
ATOM 1525 O O . THR A 1 186 ? -16.185 3.951 27.164 1.00 94.94 186 THR A O 1
ATOM 1528 N N . THR A 1 187 ? -16.769 2.205 28.437 1.00 96.81 187 THR A N 1
ATOM 1529 C CA . THR A 1 187 ? -15.400 1.680 28.556 1.00 96.81 187 THR A CA 1
ATOM 1530 C C . THR A 1 187 ? -15.117 0.641 27.475 1.00 96.81 187 THR A C 1
ATOM 1532 O O . THR A 1 187 ? -16.032 -0.039 27.004 1.00 96.81 187 THR A O 1
ATOM 1535 N N . PHE A 1 188 ? -13.843 0.464 27.110 1.00 97.62 188 PHE A N 1
ATOM 1536 C CA . PHE A 1 188 ? -13.456 -0.577 26.155 1.00 97.62 188 PHE A CA 1
ATOM 1537 C C . PHE A 1 188 ? -13.871 -1.978 26.638 1.00 97.62 188 PHE A C 1
ATOM 1539 O O . PHE A 1 188 ? -14.387 -2.767 25.851 1.00 97.62 188 PHE A O 1
ATOM 1546 N N . THR A 1 189 ? -13.721 -2.273 27.934 1.00 97.31 189 THR A N 1
ATOM 1547 C CA . THR A 1 189 ? -14.122 -3.557 28.534 1.00 97.31 189 THR A CA 1
ATOM 1548 C C . THR A 1 189 ? -15.616 -3.833 28.363 1.00 97.31 189 THR A C 1
ATOM 1550 O O . THR A 1 189 ? -15.994 -4.932 27.962 1.00 97.31 189 THR A O 1
ATOM 1553 N N . GLU A 1 190 ? -16.470 -2.837 28.619 1.00 96.94 190 GLU A N 1
ATOM 1554 C CA . GLU A 1 190 ? -17.922 -2.958 28.443 1.00 96.94 190 GLU A CA 1
ATOM 1555 C C . GLU A 1 190 ? -18.297 -3.178 26.971 1.00 96.94 190 GLU A C 1
ATOM 1557 O O . GLU A 1 190 ? -19.075 -4.080 26.647 1.00 96.94 190 GLU A O 1
ATOM 1562 N N . PHE A 1 191 ? -17.714 -2.381 26.070 1.00 97.75 191 PHE A N 1
ATOM 1563 C CA . PHE A 1 191 ? -17.952 -2.495 24.633 1.00 97.75 191 PHE A CA 1
ATOM 1564 C C . PHE A 1 191 ? -17.505 -3.858 24.085 1.00 97.75 191 PHE A C 1
ATOM 1566 O O . PHE A 1 191 ? -18.259 -4.515 23.365 1.00 97.75 191 PHE A O 1
ATOM 1573 N N . SER A 1 192 ? -16.308 -4.301 24.475 1.00 97.06 192 SER A N 1
ATOM 1574 C CA . SER A 1 192 ? -15.717 -5.588 24.101 1.00 97.06 192 SER A CA 1
ATOM 1575 C C . SER A 1 192 ? -16.577 -6.762 24.565 1.00 97.06 192 SER A C 1
ATOM 1577 O O . SER A 1 192 ? -16.855 -7.668 23.783 1.00 97.06 192 SER A O 1
ATOM 1579 N N . ALA A 1 193 ? -17.070 -6.734 25.808 1.00 96.94 193 ALA A N 1
ATOM 1580 C CA . ALA A 1 193 ? -17.936 -7.791 26.325 1.00 96.94 193 ALA A CA 1
ATOM 1581 C C . ALA A 1 193 ? -19.219 -7.935 25.486 1.00 96.94 193 ALA A C 1
ATOM 1583 O O . ALA A 1 193 ? -19.598 -9.052 25.122 1.00 96.94 193 ALA A O 1
ATOM 1584 N N . ARG A 1 194 ? -19.844 -6.807 25.121 1.00 96.50 194 ARG A N 1
ATOM 1585 C CA . ARG A 1 194 ? -21.093 -6.766 24.345 1.00 96.50 194 ARG A CA 1
ATOM 1586 C C . ARG A 1 194 ? -20.920 -7.218 22.891 1.00 96.50 194 ARG A C 1
ATOM 1588 O O . ARG A 1 194 ? -21.796 -7.907 22.377 1.00 96.50 194 ARG A O 1
ATOM 1595 N N . HIS A 1 195 ? -19.797 -6.882 22.256 1.00 96.94 195 HIS A N 1
ATOM 1596 C CA . HIS A 1 195 ? -19.560 -7.133 20.824 1.00 96.94 195 HIS A CA 1
ATOM 1597 C C . HIS A 1 195 ? -18.509 -8.212 20.548 1.00 96.94 195 HIS A C 1
ATOM 1599 O O . HIS A 1 195 ? -18.062 -8.375 19.418 1.00 96.94 195 HIS A O 1
ATOM 1605 N N . SER A 1 196 ? -18.144 -9.006 21.555 1.00 95.88 196 SER A N 1
ATOM 1606 C CA . SER A 1 196 ? -17.140 -10.076 21.448 1.00 95.88 196 SER A CA 1
ATOM 1607 C C . SER A 1 196 ? -17.418 -11.113 20.349 1.00 95.88 196 SER A C 1
ATOM 1609 O O . SER A 1 196 ? -16.483 -11.759 19.874 1.00 95.88 196 SER A O 1
ATOM 1611 N N . LYS A 1 197 ? -18.686 -11.274 19.945 1.00 96.62 197 LYS A N 1
ATOM 1612 C CA . LYS A 1 197 ? -19.137 -12.192 18.886 1.00 96.62 197 LYS A CA 1
ATOM 1613 C C . LYS A 1 197 ? -19.338 -11.523 17.521 1.00 96.62 197 LYS A C 1
ATOM 1615 O O . LYS A 1 197 ? -19.632 -12.230 16.564 1.00 96.62 197 LYS A O 1
ATOM 1620 N N . ASP A 1 198 ? -19.218 -10.199 17.429 1.00 97.50 198 ASP A N 1
ATOM 1621 C CA . ASP A 1 198 ? -19.359 -9.481 16.161 1.00 97.50 198 ASP A CA 1
ATOM 1622 C C . ASP A 1 198 ? -18.153 -9.773 15.257 1.00 97.50 198 ASP A C 1
ATOM 1624 O O . ASP A 1 198 ? -16.999 -9.741 15.698 1.00 97.50 198 ASP A O 1
ATOM 1628 N N . GLU A 1 199 ? -18.413 -10.068 13.984 1.00 96.81 199 GLU A N 1
ATOM 1629 C CA . GLU A 1 199 ? -17.376 -10.422 13.012 1.00 96.81 199 GLU A CA 1
ATOM 1630 C C . GLU A 1 199 ? -16.356 -9.282 12.837 1.00 96.81 199 GLU A C 1
ATOM 1632 O O . GLU A 1 199 ? -15.147 -9.529 12.843 1.00 96.81 199 GLU A O 1
ATOM 1637 N N . ARG A 1 200 ? -16.822 -8.024 12.793 1.00 97.00 200 ARG A N 1
ATOM 1638 C CA . ARG A 1 200 ? -15.989 -6.818 12.623 1.00 97.00 200 ARG A CA 1
ATOM 1639 C C . ARG A 1 200 ? -15.097 -6.574 13.841 1.00 97.00 200 ARG A C 1
ATOM 1641 O O . ARG A 1 200 ? -13.990 -6.055 13.714 1.00 97.00 200 ARG A O 1
ATOM 1648 N N . PHE A 1 201 ? -15.542 -6.996 15.026 1.00 97.00 201 PHE A N 1
ATOM 1649 C CA . PHE A 1 201 ? -14.730 -6.991 16.245 1.00 97.00 201 PHE A CA 1
ATOM 1650 C C . PHE A 1 201 ? -13.700 -8.136 16.248 1.00 97.00 201 PHE A C 1
ATOM 1652 O O . PHE A 1 201 ? -12.539 -7.947 16.623 1.00 97.00 201 PHE A O 1
ATOM 1659 N N . ARG A 1 202 ? -14.104 -9.334 15.805 1.00 96.81 202 ARG A N 1
ATOM 1660 C CA . ARG A 1 202 ? -13.290 -10.559 15.832 1.00 96.81 202 ARG A CA 1
ATOM 1661 C C . ARG A 1 202 ? -12.158 -10.559 14.802 1.00 96.81 202 ARG A C 1
ATOM 1663 O O . ARG A 1 202 ? -11.076 -11.054 15.116 1.00 96.81 202 ARG A O 1
ATOM 1670 N N . VAL A 1 203 ? -12.371 -9.972 13.619 1.00 96.00 203 VAL A N 1
ATOM 1671 C CA . VAL A 1 203 ? -11.395 -9.936 12.505 1.00 96.00 203 VAL A CA 1
ATOM 1672 C C . VAL A 1 203 ? -10.110 -9.155 12.830 1.00 96.00 203 VAL A C 1
ATOM 1674 O O . VAL A 1 203 ? -9.091 -9.255 12.131 1.00 96.00 203 VAL A O 1
ATOM 1677 N N . ILE A 1 204 ? -10.150 -8.343 13.886 1.00 96.06 204 ILE A N 1
ATOM 1678 C CA . ILE A 1 204 ? -9.003 -7.618 14.425 1.00 96.06 204 ILE A CA 1
ATOM 1679 C C . ILE A 1 204 ? -8.362 -8.516 15.475 1.00 96.06 204 ILE A C 1
ATOM 1681 O O . ILE A 1 204 ? -8.804 -8.552 16.611 1.00 96.06 204 ILE A O 1
ATOM 1685 N N . GLU A 1 205 ? -7.337 -9.282 15.135 1.00 94.25 205 GLU A N 1
ATOM 1686 C CA . GLU A 1 205 ? -6.772 -10.274 16.066 1.00 94.25 205 GLU A CA 1
ATOM 1687 C C . GLU A 1 205 ? -6.077 -9.634 17.278 1.00 94.25 205 GLU A C 1
ATOM 1689 O O . GLU A 1 205 ? -6.136 -10.146 18.396 1.00 94.25 205 GLU A O 1
ATOM 1694 N N . LYS A 1 206 ? -5.433 -8.482 17.072 1.00 96.25 206 LYS A N 1
ATOM 1695 C CA . LYS A 1 206 ? -4.661 -7.796 18.108 1.00 96.25 206 LYS A CA 1
ATOM 1696 C C . LYS A 1 206 ? -5.576 -6.960 19.000 1.00 96.25 206 LYS A C 1
ATOM 1698 O O . LYS A 1 206 ? -6.115 -5.946 18.568 1.00 96.25 206 LYS A O 1
ATOM 1703 N N . ILE A 1 207 ? -5.669 -7.326 20.280 1.00 95.94 207 ILE A N 1
ATOM 1704 C CA . ILE A 1 207 ? -6.445 -6.574 21.287 1.00 95.94 207 ILE A CA 1
ATOM 1705 C C . ILE A 1 207 ? -5.968 -5.119 21.390 1.00 95.94 207 ILE A C 1
ATOM 1707 O O . ILE A 1 207 ? -6.798 -4.218 21.458 1.00 95.94 207 ILE A O 1
ATOM 1711 N N . ARG A 1 208 ? -4.649 -4.883 21.315 1.00 96.44 208 ARG A N 1
ATOM 1712 C CA . ARG A 1 208 ? -4.082 -3.524 21.310 1.00 96.44 208 ARG A CA 1
ATOM 1713 C C . ARG A 1 208 ? -4.622 -2.661 20.167 1.00 96.44 208 ARG A C 1
ATOM 1715 O O . ARG A 1 208 ? -4.879 -1.485 20.390 1.00 96.44 208 ARG A O 1
ATOM 1722 N N . ASP A 1 209 ? -4.846 -3.237 18.985 1.00 96.81 209 ASP A N 1
ATOM 1723 C CA . ASP A 1 209 ? -5.392 -2.498 17.840 1.00 96.81 209 ASP A CA 1
ATOM 1724 C C . ASP A 1 209 ? -6.880 -2.182 18.057 1.00 96.81 209 ASP A C 1
ATOM 1726 O O . ASP A 1 209 ? -7.308 -1.056 17.806 1.00 96.81 209 ASP A O 1
ATOM 1730 N N . ARG A 1 210 ? -7.657 -3.135 18.601 1.00 97.62 210 ARG A N 1
ATOM 1731 C CA . ARG A 1 210 ? -9.072 -2.912 18.969 1.00 97.62 210 ARG A CA 1
ATOM 1732 C C . ARG A 1 210 ? -9.219 -1.758 19.958 1.00 97.62 210 ARG A C 1
ATOM 1734 O O . ARG A 1 210 ? -10.073 -0.889 19.787 1.00 97.62 210 ARG A O 1
ATOM 1741 N N . GLU A 1 211 ? -8.391 -1.769 20.999 1.00 97.50 211 GLU A N 1
ATOM 1742 C CA . GLU A 1 211 ? -8.401 -0.767 22.060 1.00 97.50 211 GLU A CA 1
ATOM 1743 C C . GLU A 1 211 ? -7.933 0.599 21.544 1.00 97.50 211 GLU A C 1
ATOM 1745 O O . GLU A 1 211 ? -8.583 1.609 21.808 1.00 97.50 211 GLU A O 1
ATOM 1750 N N . ALA A 1 212 ? -6.868 0.640 20.737 1.00 98.00 212 ALA A N 1
ATOM 1751 C CA . ALA A 1 212 ? -6.400 1.872 20.109 1.00 98.00 212 ALA A CA 1
ATOM 1752 C C . ALA A 1 212 ? -7.484 2.510 19.226 1.00 98.00 212 ALA A C 1
ATOM 1754 O O . ALA A 1 212 ? -7.781 3.692 19.375 1.00 98.00 212 ALA A O 1
ATOM 1755 N N . TRP A 1 213 ? -8.137 1.736 18.354 1.00 97.44 213 TRP A N 1
ATOM 1756 C CA . TRP A 1 213 ? -9.182 2.271 17.471 1.00 97.44 213 TRP A CA 1
ATOM 1757 C C . TRP A 1 213 ? -10.443 2.690 18.227 1.00 97.44 213 TRP A C 1
ATOM 1759 O O . TRP A 1 213 ? -11.101 3.652 17.831 1.00 97.44 213 TRP A O 1
ATOM 1769 N N . PHE A 1 214 ? -10.765 2.009 19.329 1.00 98.06 214 PHE A N 1
ATOM 1770 C CA . PHE A 1 214 ? -11.819 2.447 20.240 1.00 98.06 214 PHE A CA 1
ATOM 1771 C C . PHE A 1 214 ? -11.473 3.812 20.850 1.00 98.06 214 PHE A C 1
ATOM 1773 O O . PHE A 1 214 ? -12.283 4.736 20.793 1.00 98.06 214 PHE A O 1
ATOM 1780 N N . HIS A 1 215 ? -10.261 3.978 21.384 1.00 97.31 215 HIS A N 1
ATOM 1781 C CA . HIS A 1 215 ? -9.828 5.238 21.990 1.00 97.31 215 HIS A CA 1
ATOM 1782 C C . HIS A 1 215 ? -9.755 6.398 20.992 1.00 97.31 215 HIS A C 1
ATOM 1784 O O . HIS A 1 215 ? -10.211 7.492 21.335 1.00 97.31 215 HIS A O 1
ATOM 1790 N N . ASP A 1 216 ? -9.272 6.158 19.768 1.00 97.00 216 ASP A N 1
ATOM 1791 C CA . ASP A 1 216 ? -9.292 7.138 18.673 1.00 97.00 216 ASP A CA 1
ATOM 1792 C C . ASP A 1 216 ? -10.716 7.687 18.466 1.00 97.00 216 ASP A C 1
ATOM 1794 O O . ASP A 1 216 ? -10.945 8.898 18.457 1.00 97.00 216 ASP A O 1
ATOM 1798 N N . TYR A 1 217 ? -11.702 6.790 18.359 1.00 96.88 217 TYR A N 1
ATOM 1799 C CA . TYR A 1 217 ? -13.101 7.168 18.162 1.00 96.88 217 TYR A CA 1
ATOM 1800 C C . TYR A 1 217 ? -13.685 7.912 19.374 1.00 96.88 217 TYR A C 1
ATOM 1802 O O . TYR A 1 217 ? -14.386 8.913 19.225 1.00 96.88 217 TYR A O 1
ATOM 1810 N N . MET A 1 218 ? -13.354 7.484 20.592 1.00 96.06 218 MET A N 1
ATOM 1811 C CA . MET A 1 218 ? -13.796 8.154 21.821 1.00 96.06 218 MET A CA 1
ATOM 1812 C C . MET A 1 218 ? -13.210 9.565 21.951 1.00 96.06 218 MET A C 1
ATOM 1814 O O . MET A 1 218 ? -13.880 10.475 22.446 1.00 96.06 218 MET A O 1
ATOM 1818 N N . GLN A 1 219 ? -11.969 9.772 21.503 1.00 95.56 219 GLN A N 1
ATOM 1819 C CA . GLN A 1 219 ? -11.354 11.096 21.432 1.00 95.56 219 GLN A CA 1
ATOM 1820 C C . GLN A 1 219 ? -12.057 11.984 20.397 1.00 95.56 219 GLN A C 1
ATOM 1822 O O . GLN A 1 219 ? -12.299 13.167 20.663 1.00 95.56 219 GLN A O 1
ATOM 1827 N N . GLU A 1 220 ? -12.436 11.417 19.251 1.00 94.00 220 GLU A N 1
ATOM 1828 C CA . GLU A 1 220 ? -13.215 12.117 18.229 1.00 94.00 220 GLU A CA 1
ATOM 1829 C C . GLU A 1 220 ? -14.591 12.547 18.763 1.00 94.00 220 GLU A C 1
ATOM 1831 O O . GLU A 1 220 ? -14.961 13.715 18.622 1.00 94.00 220 GLU A O 1
ATOM 1836 N N . LEU A 1 221 ? -15.310 11.659 19.461 1.00 93.12 221 LEU A N 1
ATOM 1837 C CA . LEU A 1 221 ? -16.591 11.983 20.101 1.00 93.12 221 LEU A CA 1
ATOM 1838 C C . LEU A 1 221 ? -16.464 13.130 21.113 1.00 93.12 221 LEU A C 1
ATOM 1840 O O . LEU A 1 221 ? -17.229 14.094 21.048 1.00 93.12 221 LEU A O 1
ATOM 1844 N N . LYS A 1 222 ? -15.462 13.073 22.002 1.00 91.75 222 LYS A N 1
ATOM 1845 C CA . LYS A 1 222 ? -15.177 14.146 22.976 1.00 91.75 222 LYS A CA 1
ATOM 1846 C C . LYS A 1 222 ? -14.907 15.485 22.291 1.00 91.75 222 LYS A C 1
ATOM 1848 O O . LYS A 1 222 ? -15.379 16.532 22.732 1.00 91.75 222 LYS A O 1
ATOM 1853 N N . THR A 1 223 ? -14.141 15.453 21.202 1.00 91.88 223 THR A N 1
ATOM 1854 C CA . THR A 1 223 ? -13.803 16.655 20.433 1.00 91.88 223 THR A CA 1
ATOM 1855 C C . THR A 1 223 ? -15.040 17.233 19.745 1.00 91.88 223 THR A C 1
ATOM 1857 O O . THR A 1 223 ? -15.235 18.450 19.760 1.00 91.88 223 THR A O 1
ATOM 1860 N N . LYS A 1 224 ? -15.913 16.378 19.200 1.00 89.69 224 LYS A N 1
ATOM 1861 C CA . LYS A 1 224 ? -17.157 16.783 18.537 1.00 89.69 224 LYS A CA 1
ATOM 1862 C C . LYS A 1 224 ? -18.158 17.426 19.504 1.00 89.69 224 LYS A C 1
ATOM 1864 O O . LYS A 1 224 ? -18.739 18.448 19.146 1.00 89.69 224 LYS A O 1
ATOM 1869 N N . GLU A 1 225 ? -18.312 16.910 20.727 1.00 82.94 225 GLU A N 1
ATOM 1870 C CA . GLU A 1 225 ? -19.151 17.554 21.756 1.00 82.94 225 GLU A CA 1
ATOM 1871 C C . GLU A 1 225 ? -18.620 18.937 22.154 1.00 82.94 225 GLU A C 1
ATOM 1873 O O . GLU A 1 225 ? -19.379 19.907 22.187 1.00 82.94 225 GLU A O 1
ATOM 1878 N N . LYS A 1 226 ? -17.306 19.064 22.383 1.00 79.81 226 LYS A N 1
ATOM 1879 C CA . LYS A 1 226 ? -16.687 20.350 22.744 1.00 79.81 226 LYS A CA 1
ATOM 1880 C C . LYS A 1 226 ? -16.855 21.401 21.641 1.00 79.81 226 LYS A C 1
ATOM 1882 O O . LYS A 1 226 ? -17.176 22.553 21.929 1.00 79.81 226 LYS A O 1
ATOM 1887 N N . GLN A 1 227 ? -16.662 21.017 20.377 1.00 73.62 227 GLN A N 1
ATOM 1888 C CA . GLN A 1 227 ? -16.868 21.919 19.238 1.00 73.62 227 GLN A CA 1
ATOM 1889 C C . GLN A 1 227 ? -18.347 22.273 19.029 1.00 73.62 227 GLN A C 1
ATOM 1891 O O . GLN A 1 227 ? -18.653 23.411 18.676 1.00 73.62 227 GLN A O 1
ATOM 1896 N N . GLY A 1 228 ? -19.268 21.333 19.262 1.00 68.56 228 GLY A N 1
ATOM 1897 C CA . GLY A 1 228 ? -20.709 21.597 19.235 1.00 68.56 228 GLY A CA 1
ATOM 1898 C C . GLY A 1 228 ? -21.135 22.613 20.298 1.00 68.56 228 GLY A C 1
ATOM 1899 O O . GLY A 1 228 ? -21.862 23.552 19.983 1.00 68.56 228 GLY A O 1
ATOM 1900 N N . SER A 1 229 ? -20.608 22.479 21.519 1.00 67.19 229 SER A N 1
ATOM 1901 C CA . SER A 1 229 ? -20.877 23.401 22.628 1.00 67.19 229 SER A CA 1
ATOM 1902 C C . SER A 1 229 ? -20.364 24.818 22.353 1.00 67.19 229 SER A C 1
ATOM 1904 O O . SER A 1 229 ? -21.112 25.774 22.537 1.00 67.19 229 SER A O 1
ATOM 1906 N N . ASN A 1 230 ? -19.129 24.972 21.856 1.00 61.12 230 ASN A N 1
ATOM 1907 C CA . ASN A 1 230 ? -18.571 26.297 21.542 1.00 61.12 230 ASN A CA 1
ATOM 1908 C C . ASN A 1 230 ? -19.331 27.010 20.410 1.00 61.12 230 ASN A C 1
ATOM 1910 O O . ASN A 1 230 ? -19.526 28.221 20.451 1.00 61.12 230 ASN A O 1
ATOM 1914 N N . ARG A 1 231 ? -19.801 26.270 19.396 1.00 60.72 231 ARG A N 1
ATOM 1915 C CA . ARG A 1 231 ? -20.579 26.856 18.289 1.00 60.72 231 ARG A CA 1
ATOM 1916 C C . ARG A 1 231 ? -21.987 27.277 18.703 1.00 60.72 231 ARG A C 1
ATOM 1918 O O . ARG A 1 231 ? -22.590 28.084 17.999 1.00 60.72 231 ARG A O 1
ATOM 1925 N N . HIS A 1 232 ? -22.525 26.717 19.786 1.00 58.25 232 HIS A N 1
ATOM 1926 C CA . HIS A 1 232 ? -23.804 27.149 20.340 1.00 58.25 232 HIS A CA 1
ATOM 1927 C C . HIS A 1 232 ? -23.636 28.442 21.147 1.00 58.25 232 HIS A C 1
ATOM 1929 O O . HIS A 1 232 ? -24.372 29.393 20.907 1.00 58.25 232 HIS A O 1
ATOM 1935 N N . SER A 1 233 ? -22.590 28.535 21.978 1.00 59.94 233 SER A N 1
ATOM 1936 C CA . SER A 1 233 ? -22.301 29.742 22.767 1.00 59.94 233 SER A CA 1
ATOM 1937 C C . SER A 1 233 ? -21.933 30.974 21.931 1.00 59.94 233 SER A C 1
ATOM 1939 O O . SER A 1 233 ? -22.189 32.092 22.365 1.00 59.94 233 SER A O 1
ATOM 1941 N N . ASP A 1 234 ? -21.361 30.793 20.735 1.00 58.28 234 ASP A N 1
ATOM 1942 C CA . ASP A 1 234 ? -21.035 31.903 19.821 1.00 58.28 234 ASP A CA 1
ATOM 1943 C C . ASP A 1 234 ? -22.238 32.395 18.996 1.00 58.28 234 ASP A C 1
ATOM 1945 O O . ASP A 1 234 ? -22.164 33.459 18.391 1.00 58.28 234 ASP A O 1
ATOM 1949 N N . LYS A 1 235 ? -23.344 31.638 18.943 1.00 57.84 235 LYS A N 1
ATOM 1950 C CA . LYS A 1 235 ? -24.583 32.052 18.253 1.00 57.84 235 LYS A CA 1
ATOM 1951 C C . LYS A 1 235 ? -25.590 32.749 19.171 1.00 57.84 235 LYS A C 1
ATOM 1953 O O . LYS A 1 235 ? -26.552 33.319 18.670 1.00 57.84 235 LYS A O 1
ATOM 1958 N N . GLU A 1 236 ? -25.388 32.667 20.483 1.00 55.00 236 GLU A N 1
ATOM 1959 C CA . GLU A 1 236 ? -26.236 33.300 21.503 1.00 55.00 236 GLU A CA 1
ATOM 1960 C C . GLU A 1 236 ? -25.653 34.625 22.036 1.00 55.00 236 GLU A C 1
ATOM 1962 O O . GLU A 1 236 ? -26.166 35.181 23.006 1.00 55.00 236 GLU A O 1
ATOM 1967 N N . LYS A 1 237 ? -24.600 35.148 21.397 1.00 45.94 237 LYS A N 1
ATOM 1968 C CA . LYS A 1 237 ? -24.068 36.504 21.598 1.00 45.94 237 LYS A CA 1
ATOM 1969 C C . LYS A 1 237 ? -24.346 37.373 20.382 1.00 45.94 237 LYS A C 1
ATOM 1971 O O . LYS A 1 237 ? -24.580 38.580 20.602 1.00 45.94 237 LYS A O 1
#

Secondary structure (DSSP, 8-state):
----------------------------------------------------------------SHHHHHHHHHHHHHHHHHHHHHHHHHHHHHHHHS-HHHHHHHHHHHHHHTT--TTS-HHHHHHHHTTSTTGGGS-HHHHHHHHHHHHHHHHHHHHHHHHHHHHHHHHHHHHHHHHTT--TT--HHHHHHHHTT-HHHHT---HHHHHHHHHHHHHHHHHHHHHHHHHHHTT--

pLDDT: mean 72.17, std 24.62, range [28.88, 98.06]

Organism: NCBI:txid392030

Foldseek 3Di:
DDDDDDDDDDDDDDDDDDDDDDDDDDDDDDDDDDDDDDDDDDDDDDDDDDDDDDDDDDDDDDPDPVVVVVVVVVVVVVVVVVVVVVLLVVLVVVLVVDDPVVLLVLLLVLCVVLVPALPDDPVVSCVSPVPPSSCSNDDPVSNVVSSPVSSVVVVVVVVVVVVVVVVVLLVLLVVVCVVVVDDLPDDLVNSCVVCVPPPSLVVPPDPVSSRVSVVVVSVVNVVVVVVVVVVVVVVVD

Radius of gyration: 38.33 Å; chains: 1; bounding box: 90×99×71 Å